Protein AF-A0A7J5ZEY8-F1 (afdb_monomer)

Mean predicted aligned error: 13.69 Å

Structure (mmCIF, N/CA/C/O backbone):
data_AF-A0A7J5ZEY8-F1
#
_entry.id   AF-A0A7J5ZEY8-F1
#
loop_
_atom_site.group_PDB
_atom_site.id
_atom_site.type_symbol
_atom_site.label_atom_id
_atom_site.label_alt_id
_atom_site.label_comp_id
_atom_site.label_asym_id
_atom_site.label_entity_id
_atom_site.label_seq_id
_atom_site.pdbx_PDB_ins_code
_atom_site.Cartn_x
_atom_site.Cartn_y
_atom_site.Cartn_z
_atom_site.occupancy
_atom_site.B_iso_or_equiv
_atom_site.auth_seq_id
_atom_site.auth_comp_id
_atom_site.auth_asym_id
_atom_site.auth_atom_id
_atom_site.pdbx_PDB_model_num
ATOM 1 N N . MET A 1 1 ? -65.348 30.122 -0.760 1.00 36.62 1 MET A N 1
ATOM 2 C CA . MET A 1 1 ? -65.906 28.769 -0.558 1.00 36.62 1 MET A CA 1
ATOM 3 C C . MET A 1 1 ? -66.013 28.119 -1.928 1.00 36.62 1 MET A C 1
ATOM 5 O O . MET A 1 1 ? -66.646 28.748 -2.759 1.00 36.62 1 MET A O 1
ATOM 9 N N . THR A 1 2 ? -65.363 26.953 -2.125 1.00 33.84 2 THR A N 1
ATOM 10 C CA . THR A 1 2 ? -65.542 25.946 -3.216 1.00 33.84 2 THR A CA 1
ATOM 11 C C . THR A 1 2 ? -65.379 26.447 -4.672 1.00 33.84 2 THR A C 1
ATOM 13 O O . THR A 1 2 ? -65.974 27.442 -5.037 1.00 33.84 2 THR A O 1
ATOM 16 N N . SER A 1 3 ? -64.619 25.855 -5.601 1.00 32.09 3 SER A N 1
ATOM 17 C CA . SER A 1 3 ? -64.182 24.464 -5.803 1.00 32.09 3 SER A CA 1
ATOM 18 C C . SER A 1 3 ? -63.204 24.366 -7.000 1.00 32.09 3 SER A C 1
ATOM 20 O O . SER A 1 3 ? -63.420 25.038 -8.002 1.00 32.09 3 SER A O 1
ATOM 22 N N . SER A 1 4 ? -62.231 23.450 -6.886 1.00 32.03 4 SER A N 1
ATOM 23 C CA . SER A 1 4 ? -61.570 22.629 -7.931 1.00 32.03 4 SER A CA 1
ATOM 24 C C . SER A 1 4 ? -60.666 23.259 -9.007 1.00 32.03 4 SER A C 1
ATOM 26 O O . SER A 1 4 ? -61.106 24.067 -9.817 1.00 32.03 4 SER A O 1
ATOM 28 N N . PRO A 1 5 ? -59.464 22.676 -9.171 1.00 33.69 5 PRO A N 1
ATOM 29 C CA . PRO A 1 5 ? -58.931 22.315 -10.477 1.00 33.69 5 PRO A CA 1
ATOM 30 C C . PRO A 1 5 ? -58.870 20.788 -10.653 1.00 33.69 5 PRO A C 1
ATOM 32 O O . PRO A 1 5 ? -58.503 20.040 -9.747 1.00 33.69 5 PRO A O 1
ATOM 35 N N . THR A 1 6 ? -59.240 20.348 -11.852 1.00 31.47 6 THR A N 1
ATOM 36 C CA . THR A 1 6 ? -59.150 18.977 -12.371 1.00 31.47 6 THR A CA 1
ATOM 37 C C . THR A 1 6 ? -57.924 18.835 -13.287 1.00 31.47 6 THR A C 1
ATOM 39 O O . THR A 1 6 ? -57.491 19.814 -13.891 1.00 31.47 6 THR A O 1
ATOM 42 N N . SER A 1 7 ? -57.474 17.586 -13.470 1.00 29.20 7 SER A N 1
ATOM 43 C CA . SER A 1 7 ? -56.396 17.085 -14.358 1.00 29.20 7 SER A CA 1
ATOM 44 C C . SER A 1 7 ? -54.974 17.193 -13.772 1.00 29.20 7 SER A C 1
ATOM 46 O O . SER A 1 7 ? -54.611 18.208 -13.199 1.00 29.20 7 SER A O 1
ATOM 48 N N . GLU A 1 8 ? -54.101 16.186 -13.814 1.00 28.34 8 GLU A N 1
ATOM 49 C CA . GLU A 1 8 ? -54.120 14.878 -14.474 1.00 28.34 8 GLU A CA 1
ATOM 50 C C . GLU A 1 8 ? -53.095 13.976 -13.756 1.00 28.34 8 GLU A C 1
ATOM 52 O O . GLU A 1 8 ? -51.942 14.358 -13.552 1.00 28.34 8 GLU A O 1
ATOM 57 N N . ALA A 1 9 ? -53.511 12.781 -13.335 1.00 28.20 9 ALA A N 1
ATOM 58 C CA . ALA A 1 9 ? -52.642 11.808 -12.682 1.00 28.20 9 ALA A CA 1
ATOM 59 C C . ALA A 1 9 ? -51.900 10.969 -13.737 1.00 28.20 9 ALA A C 1
ATOM 61 O O . ALA A 1 9 ? -52.447 10.009 -14.278 1.00 28.20 9 ALA A O 1
ATOM 62 N N . SER A 1 10 ? -50.636 11.300 -14.010 1.00 28.48 10 SER A N 1
ATOM 63 C CA . SER A 1 10 ? -49.735 10.406 -14.748 1.00 28.48 10 SER A CA 1
ATOM 64 C C . SER A 1 10 ? -49.278 9.273 -13.831 1.00 28.48 10 SER A C 1
ATOM 66 O O . SER A 1 10 ? -48.416 9.443 -12.972 1.00 28.48 10 SER A O 1
ATOM 68 N N . THR A 1 11 ? -49.888 8.105 -14.010 1.00 29.25 11 THR A N 1
ATOM 69 C CA . THR A 1 11 ? -49.524 6.872 -13.308 1.00 29.25 11 THR A CA 1
ATOM 70 C C . THR A 1 11 ? -48.313 6.256 -14.010 1.00 29.25 11 THR A C 1
ATOM 72 O O . THR A 1 11 ? 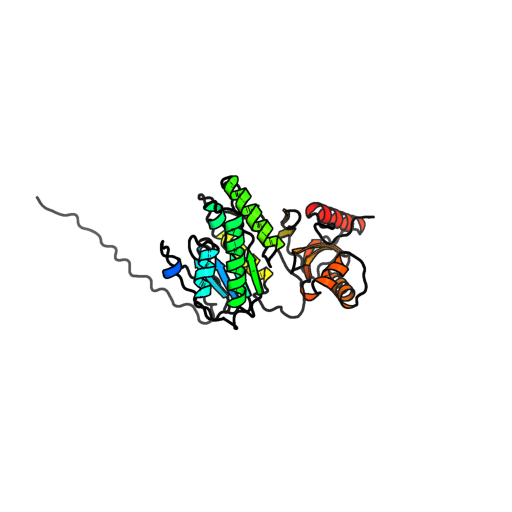-48.455 5.634 -15.061 1.00 29.25 11 THR A O 1
ATOM 75 N N . SER A 1 12 ? -47.110 6.429 -13.460 1.00 32.94 12 SER A N 1
ATOM 76 C CA . SER A 1 12 ? -45.924 5.698 -13.911 1.00 32.94 12 SER A CA 1
ATOM 77 C C . SER A 1 12 ? -45.922 4.295 -13.296 1.00 32.94 12 SER A C 1
ATOM 79 O O . SER A 1 12 ? -45.799 4.111 -12.086 1.00 32.94 12 SER A O 1
ATOM 81 N N . GLN A 1 13 ? -46.098 3.280 -14.143 1.00 33.69 13 GLN A N 1
ATOM 82 C CA . GLN A 1 13 ? -45.915 1.881 -13.757 1.00 33.69 13 GLN A CA 1
ATOM 83 C C . GLN A 1 13 ? -44.451 1.621 -13.348 1.00 33.69 13 GLN A C 1
ATOM 85 O O . GLN A 1 13 ? -43.543 2.204 -13.946 1.00 33.69 13 GLN A O 1
ATOM 90 N N . PRO A 1 14 ? -44.181 0.720 -12.383 1.00 30.47 14 PRO A N 1
ATOM 91 C CA . PRO A 1 14 ? -42.818 0.364 -12.024 1.00 30.47 14 PRO A CA 1
ATOM 92 C C . PRO A 1 14 ? -42.189 -0.465 -13.147 1.00 30.47 14 PRO A C 1
ATOM 94 O O . PRO A 1 14 ? -42.661 -1.555 -13.479 1.00 30.47 14 PRO A O 1
ATOM 97 N N . THR A 1 15 ? -41.098 0.040 -13.716 1.00 30.81 15 THR A N 1
ATOM 98 C CA . THR A 1 15 ? -40.277 -0.667 -14.698 1.00 30.81 15 THR A CA 1
ATOM 99 C C . THR A 1 15 ? -39.763 -1.967 -14.082 1.00 30.81 15 THR A C 1
ATOM 101 O O . THR A 1 15 ? -38.963 -1.966 -13.146 1.00 30.81 15 THR A O 1
ATOM 104 N N . ARG A 1 16 ? -40.248 -3.099 -14.598 1.00 32.91 16 ARG A N 1
ATOM 105 C CA . ARG A 1 16 ? -39.810 -4.445 -14.222 1.00 32.91 16 ARG A CA 1
ATOM 106 C C . ARG A 1 16 ? -38.324 -4.584 -14.557 1.00 32.91 16 ARG A C 1
ATOM 108 O O . ARG A 1 16 ? -37.966 -4.711 -15.724 1.00 32.91 16 ARG A O 1
ATOM 115 N N . VAL A 1 17 ? -37.463 -4.543 -13.540 1.00 39.59 17 VAL A N 1
ATOM 116 C CA . VAL A 1 17 ? -36.027 -4.804 -13.697 1.00 39.59 17 VAL A CA 1
ATOM 117 C C . VAL A 1 17 ? -35.869 -6.257 -14.146 1.00 39.59 17 VAL A C 1
ATOM 119 O O . VAL A 1 17 ? -36.165 -7.193 -13.404 1.00 39.59 17 VAL A O 1
ATOM 122 N N . SER A 1 18 ? -35.465 -6.438 -15.398 1.00 42.09 18 SER A N 1
ATOM 123 C CA . SER A 1 18 ? -35.137 -7.730 -15.994 1.00 42.09 18 SER A CA 1
ATOM 124 C C . SER A 1 18 ? -33.999 -8.400 -15.221 1.00 42.09 18 SER A C 1
ATOM 126 O O . SER A 1 18 ? -32.967 -7.779 -14.966 1.00 42.09 18 SER A O 1
ATOM 128 N N . ALA A 1 19 ? -34.193 -9.668 -14.848 1.00 43.28 19 ALA A N 1
ATOM 129 C CA . ALA A 1 19 ? -33.181 -10.476 -14.177 1.00 43.28 19 ALA A CA 1
ATOM 130 C C . ALA A 1 19 ? -31.908 -10.599 -15.044 1.00 43.28 19 ALA A C 1
ATOM 132 O O . ALA A 1 19 ? -32.020 -10.717 -16.269 1.00 43.28 19 ALA A O 1
ATOM 133 N N . PRO A 1 20 ? -30.704 -10.570 -14.444 1.00 44.50 20 PRO A N 1
ATOM 134 C CA . PRO A 1 20 ? -29.455 -10.665 -15.190 1.00 44.50 20 PRO A CA 1
ATOM 135 C C . PRO A 1 20 ? -29.310 -12.035 -15.865 1.00 44.50 20 PRO A C 1
ATOM 137 O O . PRO A 1 20 ? -29.674 -13.067 -15.301 1.00 44.50 20 PRO A O 1
ATOM 140 N N . ALA A 1 21 ? -28.755 -12.032 -17.079 1.00 43.75 21 ALA A N 1
ATOM 141 C CA . ALA A 1 21 ? -28.520 -13.233 -17.871 1.00 43.75 21 ALA A CA 1
ATOM 142 C C . ALA A 1 21 ? -27.606 -14.237 -17.128 1.00 43.75 21 ALA A C 1
ATOM 144 O O . ALA A 1 21 ? -26.611 -13.817 -16.514 1.00 43.75 21 ALA A O 1
ATOM 145 N N . PRO A 1 22 ? -27.899 -15.552 -17.198 1.00 38.97 22 PRO A N 1
ATOM 146 C CA . PRO A 1 22 ? -27.090 -16.579 -16.552 1.00 38.97 22 PRO A CA 1
ATOM 147 C C . PRO A 1 22 ? -25.656 -16.555 -17.100 1.00 38.97 22 PRO A C 1
ATOM 149 O O . PRO A 1 22 ? -25.445 -16.669 -18.303 1.00 38.97 22 PRO A O 1
ATOM 152 N N . GLY A 1 23 ? -24.674 -16.382 -16.208 1.00 56.19 23 GLY A N 1
ATOM 153 C CA . GLY A 1 23 ? -23.241 -16.319 -16.541 1.00 56.19 23 GLY A CA 1
ATOM 154 C C . GLY A 1 23 ? -22.571 -14.958 -16.319 1.00 56.19 23 GLY A C 1
ATOM 155 O O . GLY A 1 23 ? -21.348 -14.863 -16.408 1.00 56.19 23 GLY A O 1
ATOM 156 N N . SER A 1 24 ? -23.329 -13.912 -15.979 1.00 56.75 24 SER A N 1
ATOM 157 C CA . SER A 1 24 ? -22.754 -12.611 -15.609 1.00 56.75 24 SER A CA 1
ATOM 158 C C . SER A 1 24 ? -22.066 -12.702 -14.236 1.00 56.75 24 SER A C 1
ATOM 160 O O . SER A 1 24 ? -22.680 -13.219 -13.299 1.00 56.75 24 SER A O 1
ATOM 162 N N . PRO A 1 25 ? -20.822 -12.212 -14.062 1.00 68.25 25 PRO A N 1
ATOM 163 C CA . PRO A 1 25 ? -20.170 -12.222 -12.757 1.00 68.25 25 PRO A CA 1
ATOM 164 C C . PRO A 1 25 ? -20.996 -11.423 -11.743 1.00 68.25 25 PRO A C 1
ATOM 166 O O . PRO A 1 25 ? -21.313 -10.261 -11.991 1.00 68.25 25 PRO A O 1
ATOM 169 N N . GLU A 1 26 ? -21.328 -12.027 -10.600 1.00 81.81 26 GLU A N 1
ATOM 170 C CA . GLU A 1 26 ? -22.076 -11.349 -9.538 1.00 81.81 26 GLU A CA 1
ATOM 171 C C . GLU A 1 26 ? -21.278 -10.140 -9.025 1.00 81.81 26 GLU A C 1
ATOM 173 O O . GLU A 1 26 ? -20.205 -10.278 -8.422 1.00 81.81 26 GLU A O 1
ATOM 178 N N . LEU A 1 27 ? -21.799 -8.944 -9.296 1.00 87.38 27 LEU A N 1
ATOM 179 C CA . LEU A 1 27 ? -21.230 -7.690 -8.827 1.00 87.38 27 LEU A CA 1
ATOM 180 C C . LEU A 1 27 ? -21.540 -7.511 -7.341 1.00 87.38 27 LEU A C 1
ATOM 182 O O . LEU A 1 27 ? -22.697 -7.513 -6.929 1.00 87.38 27 LEU A O 1
ATOM 186 N N . LYS A 1 28 ? -20.493 -7.322 -6.540 1.00 91.38 28 LYS A N 1
ATOM 187 C CA . LYS A 1 28 ? -20.579 -7.111 -5.092 1.00 91.38 28 LYS A CA 1
ATOM 188 C C . LYS A 1 28 ? -20.235 -5.674 -4.748 1.00 91.38 28 LYS A C 1
ATOM 190 O O . LYS A 1 28 ? -19.401 -5.054 -5.404 1.00 91.38 28 LYS A O 1
ATOM 195 N N . GLN A 1 29 ? -20.847 -5.180 -3.681 1.00 93.62 29 GLN A N 1
ATOM 196 C CA . GLN A 1 29 ? -20.499 -3.908 -3.057 1.00 93.62 29 GLN A CA 1
ATOM 197 C C . GLN A 1 29 ? -19.654 -4.146 -1.801 1.00 93.62 29 GLN A C 1
ATOM 199 O O . GLN A 1 29 ? -19.784 -5.203 -1.172 1.00 93.62 29 GLN A O 1
ATOM 204 N N . PRO A 1 30 ? -18.816 -3.177 -1.390 1.00 96.69 30 PRO A N 1
ATOM 205 C CA . PRO A 1 30 ? -18.229 -3.180 -0.057 1.00 96.69 30 PRO A CA 1
ATOM 206 C C . PRO A 1 30 ? -19.321 -3.259 1.017 1.00 96.69 30 PRO A C 1
ATOM 208 O O . PRO A 1 30 ? -20.309 -2.523 0.972 1.00 96.69 30 PRO A O 1
ATOM 211 N N . HIS A 1 31 ? -19.141 -4.124 2.012 1.00 97.00 31 HIS A N 1
ATOM 212 C CA . HIS A 1 31 ? -20.049 -4.192 3.146 1.00 97.00 31 HIS A CA 1
ATOM 213 C C . HIS A 1 31 ? -19.789 -3.004 4.077 1.00 97.00 31 HIS A C 1
ATOM 215 O O . HIS A 1 31 ? -18.762 -2.928 4.752 1.00 97.00 31 HIS A O 1
ATOM 221 N N . ARG A 1 32 ? -20.705 -2.035 4.082 1.00 97.25 32 ARG A N 1
ATOM 222 C CA . ARG A 1 32 ? -20.602 -0.838 4.919 1.00 97.25 32 ARG A CA 1
ATOM 223 C C . ARG A 1 32 ? -21.330 -1.050 6.242 1.00 97.25 32 ARG A C 1
ATOM 225 O O . ARG A 1 32 ? -22.554 -1.138 6.274 1.00 97.25 32 ARG A O 1
ATOM 232 N N . HIS A 1 33 ? -20.577 -1.044 7.335 1.00 97.31 33 HIS A N 1
ATOM 233 C CA . HIS A 1 33 ? -21.121 -1.108 8.689 1.00 97.31 33 HIS A CA 1
ATOM 234 C C . HIS A 1 33 ? -21.854 0.182 9.074 1.00 97.31 33 HIS A C 1
ATOM 236 O O . HIS A 1 33 ? -21.613 1.262 8.519 1.00 97.31 33 HIS A O 1
ATOM 242 N N . SER A 1 34 ? -22.759 0.077 10.049 1.00 93.19 34 SER A N 1
ATOM 243 C CA . SER A 1 34 ? -23.575 1.203 10.509 1.00 93.19 34 SER A CA 1
ATOM 244 C C . SER A 1 34 ? -22.720 2.328 11.105 1.00 93.19 34 SER A C 1
ATOM 246 O O . SER A 1 34 ? -21.733 2.097 11.807 1.00 93.19 34 SER A O 1
ATOM 248 N N . THR A 1 35 ? -23.106 3.577 10.837 1.00 92.12 35 THR A N 1
ATOM 249 C CA . THR A 1 35 ? -22.503 4.738 11.500 1.00 92.12 35 THR A CA 1
ATOM 250 C C . THR A 1 35 ? -23.054 4.813 12.925 1.00 92.12 35 THR A C 1
ATOM 252 O O . THR A 1 35 ? -24.256 4.961 13.113 1.00 92.12 35 THR A O 1
ATOM 255 N N . THR A 1 36 ? -22.196 4.702 13.939 1.00 91.25 36 THR A N 1
ATOM 256 C CA . THR A 1 36 ? -22.616 4.736 15.348 1.00 91.25 36 THR A CA 1
ATOM 257 C C . THR A 1 36 ? -21.515 5.285 16.250 1.00 91.25 36 THR A C 1
ATOM 259 O O . THR A 1 36 ? -20.330 5.224 15.913 1.00 91.25 36 THR A O 1
ATOM 262 N N . THR A 1 37 ? -21.901 5.811 17.412 1.00 87.69 37 THR A N 1
ATOM 263 C CA . THR A 1 37 ? -20.981 6.197 18.492 1.00 87.69 37 THR A CA 1
ATOM 264 C C . THR A 1 37 ? -20.529 4.985 19.311 1.00 87.69 37 THR A C 1
ATOM 266 O O . THR A 1 37 ? -19.396 4.952 19.788 1.00 87.69 37 THR A O 1
ATOM 269 N N . ARG A 1 38 ? -21.357 3.933 19.402 1.00 92.00 38 ARG A N 1
ATOM 270 C CA . ARG A 1 38 ? -21.071 2.676 20.125 1.00 92.00 38 ARG A CA 1
ATOM 271 C C . ARG A 1 38 ? -20.390 1.643 19.224 1.00 92.00 38 ARG A C 1
ATOM 273 O O . ARG A 1 38 ? -20.850 0.512 19.068 1.00 92.00 38 ARG A O 1
ATOM 280 N N . LYS A 1 39 ? -19.294 2.067 18.592 1.00 93.69 39 LYS A N 1
ATOM 281 C CA . LYS A 1 39 ? -18.569 1.320 17.548 1.00 93.69 39 LYS A CA 1
ATOM 282 C C . LYS A 1 39 ? -18.139 -0.072 18.003 1.00 93.69 39 LYS A C 1
ATOM 284 O O . LYS A 1 39 ? -18.378 -1.051 17.307 1.00 93.69 39 LYS A O 1
ATOM 289 N N . ILE A 1 40 ? -17.541 -0.157 19.193 1.00 92.94 40 ILE A N 1
ATOM 290 C CA . ILE A 1 40 ? -17.020 -1.414 19.742 1.00 92.94 40 ILE A CA 1
ATOM 291 C C . ILE A 1 40 ? -18.142 -2.418 19.985 1.00 92.94 40 ILE A C 1
ATOM 293 O O . ILE A 1 40 ? -17.931 -3.600 19.763 1.00 92.94 40 ILE A O 1
ATOM 297 N N . GLN A 1 41 ? -19.329 -1.990 20.414 1.00 91.38 41 GLN A N 1
ATOM 298 C CA . GLN A 1 41 ? -20.445 -2.902 20.660 1.00 91.38 41 GLN A CA 1
ATOM 299 C C . GLN A 1 41 ? -21.111 -3.326 19.349 1.00 91.38 41 GLN A C 1
ATOM 301 O O . GLN A 1 41 ? -21.315 -4.516 19.129 1.00 91.38 41 GLN A O 1
ATOM 306 N N . ALA A 1 42 ? -21.395 -2.362 18.472 1.00 92.81 42 ALA A N 1
ATOM 307 C CA . ALA A 1 42 ? -22.222 -2.575 17.288 1.00 92.81 42 ALA A CA 1
ATOM 308 C C . ALA A 1 42 ? -21.508 -3.296 16.139 1.00 92.81 42 ALA A C 1
ATOM 310 O O . ALA A 1 42 ? -22.143 -4.046 15.403 1.00 92.81 42 ALA A O 1
ATOM 311 N N . TRP A 1 43 ? -20.209 -3.056 15.945 1.00 97.06 43 TRP A N 1
ATOM 312 C CA . TRP A 1 43 ? -19.493 -3.629 14.810 1.00 97.06 43 TRP A CA 1
ATOM 313 C C . TRP A 1 43 ? -19.044 -5.060 15.085 1.00 97.06 43 TRP A C 1
ATOM 315 O O . TRP A 1 43 ? -18.549 -5.393 16.168 1.00 97.06 43 TRP A O 1
ATOM 325 N N . SER A 1 44 ? -19.194 -5.904 14.074 1.00 94.56 44 SER A N 1
ATOM 326 C CA . SER A 1 44 ? -18.728 -7.287 14.059 1.00 94.56 44 SER A CA 1
ATOM 327 C C . SER A 1 44 ? -18.163 -7.603 12.680 1.00 94.56 44 SER A C 1
ATOM 329 O O . SER A 1 44 ? -18.438 -6.891 11.720 1.00 94.56 44 SER A O 1
ATOM 331 N N . LEU A 1 45 ? -17.342 -8.643 12.583 1.00 95.75 45 LEU A N 1
ATOM 332 C CA . LEU A 1 45 ? -16.823 -9.120 11.309 1.00 95.75 45 LEU A CA 1
ATOM 333 C C . LEU A 1 45 ? -17.127 -10.608 11.204 1.00 95.75 45 LEU A C 1
ATOM 335 O O . LEU A 1 45 ? -16.798 -11.381 12.102 1.00 95.75 45 LEU A O 1
ATOM 339 N N . VAL A 1 46 ? -17.728 -11.004 10.089 1.00 92.19 46 VAL A N 1
ATOM 340 C CA . VAL A 1 46 ? -17.901 -12.406 9.716 1.00 92.19 46 VAL A CA 1
ATOM 341 C C . VAL A 1 46 ? -17.199 -12.590 8.386 1.00 92.19 46 VAL A C 1
ATOM 343 O O . VAL A 1 46 ? -17.488 -11.879 7.427 1.00 92.19 46 VAL A O 1
ATOM 346 N N . THR A 1 47 ? -16.260 -13.529 8.317 1.00 88.94 47 THR A N 1
ATOM 347 C CA . THR A 1 47 ? -15.554 -13.821 7.070 1.00 88.94 47 THR A CA 1
ATOM 348 C C . THR A 1 47 ? -15.312 -15.310 6.899 1.00 88.94 47 THR A C 1
ATOM 350 O O . THR A 1 47 ? -15.035 -16.041 7.847 1.00 88.94 47 THR A O 1
ATOM 353 N N . ARG A 1 48 ? -15.428 -15.750 5.647 1.00 87.50 48 ARG A N 1
ATOM 354 C CA . ARG A 1 48 ? -14.980 -17.063 5.161 1.00 87.50 48 ARG A CA 1
ATOM 355 C C . ARG A 1 48 ? -14.186 -16.924 3.859 1.00 87.50 48 ARG A C 1
ATOM 357 O O . ARG A 1 48 ? -13.954 -17.915 3.170 1.00 87.50 48 ARG A O 1
ATOM 364 N N . LYS A 1 49 ? -13.830 -15.696 3.470 1.00 92.50 49 LYS A N 1
ATOM 365 C CA . LYS A 1 49 ? -13.195 -15.388 2.184 1.00 92.50 49 LYS A CA 1
ATOM 366 C C . LYS A 1 49 ? -11.675 -15.473 2.303 1.00 92.50 49 LYS A C 1
ATOM 368 O O . LYS A 1 49 ? -11.120 -15.152 3.346 1.00 92.50 49 LYS A O 1
ATOM 373 N N . LYS A 1 50 ? -11.004 -15.897 1.225 1.00 91.50 50 LYS A N 1
ATOM 374 C CA . LYS A 1 50 ? -9.536 -16.031 1.213 1.00 91.50 50 LYS A CA 1
ATOM 375 C C . LYS A 1 50 ? -8.831 -14.681 1.346 1.00 91.50 50 LYS A C 1
ATOM 377 O O . LYS A 1 50 ? -7.786 -14.612 1.988 1.00 91.50 50 LYS A O 1
ATOM 382 N N . THR A 1 51 ? -9.421 -13.630 0.777 1.00 92.56 51 THR A N 1
ATOM 383 C CA . THR A 1 51 ? -8.899 -12.265 0.844 1.00 92.56 51 THR A CA 1
ATOM 384 C C . THR A 1 51 ? -9.918 -11.343 1.488 1.00 92.56 51 THR A C 1
ATOM 386 O O . THR A 1 51 ? -11.069 -11.276 1.046 1.00 92.56 51 THR A O 1
ATOM 389 N N . ILE A 1 52 ? -9.478 -10.593 2.496 1.00 95.88 52 ILE A N 1
ATOM 390 C CA . ILE A 1 52 ? -10.287 -9.563 3.149 1.00 95.88 52 ILE A CA 1
ATOM 391 C C . ILE A 1 52 ? -9.596 -8.198 3.091 1.00 95.88 52 ILE A C 1
ATOM 393 O O . ILE A 1 52 ? -8.373 -8.105 3.220 1.00 95.88 52 ILE A O 1
ATOM 397 N N . ILE A 1 53 ? -10.387 -7.140 2.932 1.00 97.44 53 ILE A N 1
ATOM 398 C CA . ILE A 1 53 ? -9.949 -5.746 3.038 1.00 97.44 53 ILE A CA 1
ATOM 399 C C . ILE A 1 53 ? -10.774 -5.077 4.129 1.00 97.44 53 ILE A C 1
ATOM 401 O O . ILE A 1 53 ? -11.996 -5.002 4.022 1.00 97.44 53 ILE A O 1
ATOM 405 N N . LEU A 1 54 ? -10.107 -4.597 5.174 1.00 98.31 54 LEU A N 1
ATOM 406 C CA . LEU A 1 54 ? -10.722 -3.894 6.296 1.00 98.31 54 LEU A CA 1
ATOM 407 C C . LEU A 1 54 ? -10.281 -2.436 6.270 1.00 98.31 54 LEU A C 1
ATOM 409 O O . LEU A 1 54 ? -9.096 -2.147 6.098 1.00 98.31 54 LEU A O 1
ATOM 413 N N . GLY A 1 55 ? -11.199 -1.505 6.481 1.00 97.75 55 GLY A N 1
ATOM 414 C CA . GLY A 1 55 ? -10.842 -0.092 6.465 1.00 97.75 55 GLY A CA 1
ATOM 415 C C . GLY A 1 55 ? -11.951 0.817 6.943 1.00 97.75 55 GLY A C 1
ATOM 416 O O . GLY A 1 55 ? -12.976 0.361 7.445 1.00 97.75 55 GLY A O 1
ATOM 417 N N . ASP A 1 56 ? -11.717 2.119 6.835 1.00 97.25 56 ASP A N 1
ATOM 418 C CA . ASP A 1 56 ? -12.668 3.125 7.297 1.00 97.25 56 ASP A CA 1
ATOM 419 C C . ASP A 1 56 ? -13.769 3.435 6.260 1.00 97.25 56 ASP A C 1
ATOM 421 O O . ASP A 1 56 ? -14.102 2.606 5.405 1.00 97.25 56 ASP A O 1
ATOM 425 N N . SER A 1 57 ? -14.394 4.615 6.357 1.00 97.00 57 SER A N 1
ATOM 426 C CA . SER A 1 57 ? -15.466 5.046 5.453 1.00 97.00 57 SER A CA 1
ATOM 427 C C . SER A 1 57 ? -15.025 5.097 3.992 1.00 97.00 57 SER A C 1
ATOM 429 O O . SER A 1 57 ? -15.872 4.935 3.113 1.00 97.00 57 SER A O 1
ATOM 431 N N . ASN A 1 58 ? -13.733 5.263 3.712 1.00 98.06 58 ASN A N 1
ATOM 432 C CA . ASN A 1 58 ? -13.231 5.351 2.347 1.00 98.06 58 ASN A CA 1
ATOM 433 C C . ASN A 1 58 ? -13.443 4.070 1.534 1.00 98.06 58 ASN A C 1
ATOM 435 O O . ASN A 1 58 ? -13.731 4.145 0.341 1.00 98.06 58 ASN A O 1
ATOM 439 N N . LEU A 1 59 ? -13.427 2.894 2.172 1.00 97.56 59 LEU A N 1
ATOM 440 C CA . LEU A 1 59 ? -13.703 1.640 1.465 1.00 97.56 59 LEU A CA 1
ATOM 441 C C . LEU A 1 59 ? -15.130 1.561 0.913 1.00 97.56 59 LEU A C 1
ATOM 443 O O . LEU A 1 59 ? -15.348 0.867 -0.071 1.00 97.56 59 LEU A O 1
ATOM 447 N N . SER A 1 60 ? -16.091 2.291 1.490 1.00 96.94 60 SER A N 1
ATOM 448 C CA . SER A 1 60 ? -17.462 2.343 0.957 1.00 96.94 60 SER A CA 1
ATOM 449 C C . SER A 1 60 ? -17.590 3.127 -0.354 1.00 96.94 60 SER A C 1
ATOM 451 O O . SER A 1 60 ? -18.660 3.123 -0.952 1.00 96.94 60 SER A O 1
ATOM 453 N N . ARG A 1 61 ? -16.516 3.794 -0.803 1.00 96.81 61 ARG A N 1
ATOM 454 C CA . ARG A 1 61 ? -16.450 4.506 -2.091 1.00 96.81 61 ARG A CA 1
ATOM 455 C C . ARG A 1 61 ? -15.954 3.632 -3.239 1.00 96.81 61 ARG A C 1
ATOM 457 O O . ARG A 1 61 ? -16.002 4.059 -4.386 1.00 96.81 61 ARG A O 1
ATOM 464 N N . ILE A 1 62 ? -15.467 2.430 -2.939 1.00 96.69 62 ILE A N 1
ATOM 465 C CA . ILE A 1 62 ? -15.075 1.462 -3.960 1.00 96.69 62 ILE A CA 1
ATOM 466 C C . ILE A 1 62 ? -16.336 1.063 -4.745 1.00 96.69 62 ILE A C 1
ATOM 468 O O . ILE A 1 62 ? -17.315 0.656 -4.115 1.00 96.69 62 ILE A O 1
ATOM 472 N N . PRO A 1 63 ? -16.334 1.166 -6.089 1.00 94.94 63 PRO A N 1
ATOM 473 C CA . PRO A 1 63 ? -17.486 0.785 -6.898 1.00 94.94 63 PRO A CA 1
ATOM 474 C C . PRO A 1 63 ? -17.730 -0.729 -6.864 1.00 94.94 63 PRO A C 1
ATOM 476 O O . PRO A 1 63 ? -16.919 -1.505 -6.350 1.00 94.94 63 PRO A O 1
ATOM 479 N N . SER A 1 64 ? -18.839 -1.160 -7.472 1.00 93.31 64 SER A N 1
ATOM 480 C CA . SER A 1 64 ? -19.152 -2.576 -7.666 1.00 93.31 64 SER A CA 1
ATOM 481 C C . SER A 1 64 ? -17.949 -3.343 -8.214 1.00 93.31 64 SER A C 1
ATOM 483 O O . SER A 1 64 ? -17.354 -2.949 -9.218 1.00 93.31 64 SER A O 1
ATOM 485 N N . PHE A 1 65 ? -17.620 -4.478 -7.607 1.00 90.25 65 PHE A N 1
ATOM 486 C CA . PHE A 1 65 ? -16.510 -5.317 -8.043 1.00 90.25 65 PHE A CA 1
ATOM 487 C C . PHE A 1 65 ? -16.939 -6.775 -8.182 1.00 90.25 65 PHE A C 1
ATOM 489 O O . PHE A 1 65 ? -17.783 -7.271 -7.442 1.00 90.25 65 PHE A O 1
ATOM 496 N N . SER A 1 66 ? -16.294 -7.492 -9.101 1.00 87.50 66 SER A N 1
ATOM 497 C CA . SER A 1 66 ? -16.390 -8.948 -9.183 1.00 87.50 66 SER A CA 1
ATOM 498 C C . SER A 1 66 ? -15.080 -9.575 -8.722 1.00 87.50 66 SER A C 1
ATOM 500 O O . SER A 1 66 ? -14.008 -9.251 -9.238 1.00 87.50 66 SER A O 1
ATOM 502 N N . HIS A 1 67 ? -15.170 -10.421 -7.695 1.00 85.69 67 HIS A N 1
ATOM 503 C CA . HIS A 1 67 ? -14.129 -11.368 -7.305 1.00 85.69 67 HIS A CA 1
ATOM 504 C C . HIS A 1 67 ? -14.722 -12.400 -6.316 1.00 85.69 67 HIS A C 1
ATOM 506 O O . HIS A 1 67 ? -15.290 -12.020 -5.282 1.00 85.69 67 HIS A O 1
ATOM 512 N N . PRO A 1 68 ? -14.622 -13.717 -6.576 1.00 85.06 68 PRO A N 1
ATOM 513 C CA . PRO A 1 68 ? -15.337 -14.734 -5.792 1.00 85.06 68 PRO A CA 1
ATOM 514 C C . PRO A 1 68 ? -14.852 -14.832 -4.334 1.00 85.06 68 PRO A C 1
ATOM 516 O O . PRO A 1 68 ? -15.653 -15.052 -3.414 1.00 85.06 68 PRO A O 1
ATOM 519 N N . ASN A 1 69 ? -13.553 -14.594 -4.125 1.00 90.06 69 ASN A N 1
ATOM 520 C CA . ASN A 1 69 ? -12.850 -14.782 -2.855 1.00 90.06 69 ASN A CA 1
ATOM 521 C C . ASN A 1 69 ? -12.475 -13.478 -2.135 1.00 90.06 69 ASN A C 1
ATOM 523 O O . ASN A 1 69 ? -11.695 -13.531 -1.189 1.00 90.06 69 ASN A O 1
ATOM 527 N N . LEU A 1 70 ? -12.993 -12.330 -2.585 1.00 92.94 70 LEU A N 1
ATOM 528 C CA . LEU A 1 70 ? -12.710 -11.028 -1.978 1.00 92.94 70 LEU A CA 1
ATOM 529 C C . LEU A 1 70 ? -13.893 -10.580 -1.125 1.00 92.94 70 LEU A C 1
ATOM 531 O O . LEU A 1 70 ? -15.039 -10.630 -1.577 1.00 92.94 70 LEU A O 1
ATOM 535 N N . GLN A 1 71 ? -13.588 -10.117 0.079 1.00 95.44 71 GLN A N 1
ATOM 536 C CA . GLN A 1 71 ? -14.498 -9.398 0.960 1.00 95.44 71 GLN A CA 1
ATOM 537 C C . GLN A 1 71 ? -13.907 -8.024 1.270 1.00 95.44 71 GLN A C 1
ATOM 539 O O . GLN A 1 71 ? -12.703 -7.910 1.495 1.00 95.44 71 GLN A O 1
ATOM 544 N N . ILE A 1 72 ? -14.744 -6.990 1.275 1.00 97.50 72 ILE A N 1
ATOM 545 C CA . ILE A 1 72 ? -14.352 -5.624 1.628 1.00 97.50 72 ILE A CA 1
ATOM 546 C C . ILE A 1 72 ? -15.340 -5.128 2.680 1.00 97.50 72 ILE A C 1
ATOM 548 O O . ILE A 1 72 ? -16.535 -5.074 2.396 1.00 97.50 72 ILE A O 1
ATOM 552 N N . ASP A 1 73 ? -14.843 -4.747 3.853 1.00 98.19 73 ASP A N 1
ATOM 553 C CA . ASP A 1 73 ? -15.643 -4.230 4.964 1.00 98.19 73 ASP A CA 1
ATOM 554 C C . ASP A 1 73 ? -15.220 -2.799 5.310 1.00 98.19 73 ASP A C 1
ATOM 556 O O . ASP A 1 73 ? -14.074 -2.531 5.685 1.00 98.19 73 ASP A O 1
ATOM 560 N N . SER A 1 74 ? -16.175 -1.875 5.207 1.00 98.19 74 SER A N 1
ATOM 561 C CA . SER A 1 74 ? -16.016 -0.466 5.562 1.00 98.19 74 SER A CA 1
ATOM 562 C C . SER A 1 74 ? -16.594 -0.200 6.950 1.00 98.19 74 SER A C 1
ATOM 564 O O . SER A 1 74 ? -17.784 -0.412 7.183 1.00 98.19 74 SER A O 1
ATOM 566 N N . PHE A 1 75 ? -15.762 0.323 7.851 1.00 98.19 75 PHE A N 1
ATOM 567 C CA . PHE A 1 75 ? -16.111 0.712 9.218 1.00 98.19 75 PHE A CA 1
ATOM 568 C C . PHE A 1 75 ? -16.001 2.242 9.378 1.00 98.19 75 PHE A C 1
ATOM 570 O O . PHE A 1 75 ? -14.922 2.768 9.667 1.00 98.19 75 PHE A O 1
ATOM 577 N N . PRO A 1 76 ? -17.088 3.011 9.180 1.00 97.69 76 PRO A N 1
ATOM 578 C CA . PRO A 1 76 ? -17.022 4.470 9.096 1.00 97.69 76 PRO A CA 1
ATOM 579 C C . PRO A 1 76 ? -16.379 5.161 10.310 1.00 97.69 76 PRO A C 1
ATOM 581 O O . PRO A 1 76 ? -16.821 5.028 11.454 1.00 97.69 76 PRO A O 1
ATOM 584 N N . GLY A 1 77 ? -15.330 5.951 10.063 1.00 96.44 77 GLY A N 1
ATOM 585 C CA . GLY A 1 77 ? -14.594 6.662 11.114 1.00 96.44 77 GLY A CA 1
ATOM 586 C C . GLY A 1 77 ? -13.791 5.744 12.044 1.00 96.44 77 GLY A C 1
ATOM 587 O O . GLY A 1 77 ? -13.544 6.103 13.202 1.00 96.44 77 GLY A O 1
ATOM 588 N N . ALA A 1 78 ? -13.473 4.523 11.616 1.00 97.69 78 ALA A N 1
ATOM 589 C CA . ALA A 1 78 ? -12.689 3.600 12.417 1.00 97.69 78 ALA A CA 1
ATOM 590 C C . ALA A 1 78 ? -11.228 4.072 12.564 1.00 97.69 78 ALA A C 1
ATOM 592 O O . ALA A 1 78 ? -10.656 4.762 11.720 1.00 97.69 78 ALA A O 1
ATOM 593 N N . LYS A 1 79 ? -10.645 3.678 13.695 1.00 98.06 79 LYS A N 1
ATOM 594 C CA . LYS A 1 79 ? -9.256 3.912 14.122 1.00 98.06 79 LYS A CA 1
ATOM 595 C C . LYS A 1 79 ? -8.640 2.550 14.436 1.00 98.06 79 LYS A C 1
ATOM 597 O O . LYS A 1 79 ? -9.394 1.593 14.614 1.00 98.06 79 LYS A O 1
ATOM 602 N N . PHE A 1 80 ? -7.322 2.467 14.600 1.00 98.50 80 PHE A N 1
ATOM 603 C CA . PHE A 1 80 ? -6.633 1.197 14.889 1.00 98.50 80 PHE A CA 1
ATOM 604 C C . PHE A 1 80 ? -7.286 0.374 16.018 1.00 98.50 80 PHE A C 1
ATOM 606 O O . PHE A 1 80 ? -7.615 -0.790 15.813 1.00 98.50 80 PHE A O 1
ATOM 613 N N . HIS A 1 81 ? -7.578 0.990 17.172 1.00 98.00 81 HIS A N 1
ATOM 614 C CA . HIS A 1 81 ? -8.177 0.276 18.310 1.00 98.00 81 HIS A CA 1
ATOM 615 C C . HIS A 1 81 ? -9.590 -0.268 18.044 1.00 98.00 81 HIS A C 1
ATOM 617 O O . HIS A 1 81 ? -9.985 -1.254 18.659 1.00 98.00 81 HIS A O 1
ATOM 623 N N . HIS A 1 82 ? -10.356 0.345 17.133 1.00 98.31 82 HIS A N 1
ATOM 624 C CA . HIS A 1 82 ? -11.673 -0.173 16.759 1.00 98.31 82 HIS A CA 1
ATOM 625 C C . HIS A 1 82 ? -11.535 -1.502 16.014 1.00 98.31 82 HIS A C 1
ATOM 627 O O . HIS A 1 82 ? -12.265 -2.442 16.314 1.00 98.31 82 HIS A O 1
ATOM 633 N N . ILE A 1 83 ? -10.569 -1.601 15.093 1.00 98.25 83 ILE A N 1
ATOM 634 C CA . ILE A 1 83 ? -10.283 -2.852 14.384 1.00 98.25 83 ILE A CA 1
ATOM 635 C C . ILE A 1 83 ? -9.775 -3.909 15.360 1.00 98.25 83 ILE A C 1
ATOM 637 O O . ILE A 1 83 ? -10.268 -5.031 15.327 1.00 98.25 83 ILE A O 1
ATOM 641 N N . THR A 1 84 ? -8.879 -3.556 16.291 1.00 98.56 84 THR A N 1
ATOM 642 C CA . THR A 1 84 ? -8.464 -4.475 17.365 1.00 98.56 84 THR A CA 1
ATOM 643 C C . THR A 1 84 ? -9.671 -5.034 18.123 1.00 98.56 84 THR A C 1
ATOM 645 O O . THR A 1 84 ? -9.771 -6.243 18.306 1.00 98.56 84 THR A O 1
ATOM 648 N N . ALA A 1 85 ? -10.609 -4.171 18.525 1.00 98.12 85 ALA A N 1
ATOM 649 C CA . ALA A 1 85 ? -11.795 -4.573 19.275 1.00 98.12 85 ALA A CA 1
ATOM 650 C C . ALA A 1 85 ? -12.756 -5.455 18.462 1.00 98.12 85 ALA A C 1
ATOM 652 O O . ALA A 1 85 ? -13.356 -6.366 19.021 1.00 98.12 85 ALA A O 1
ATOM 653 N N . ILE A 1 86 ? -12.890 -5.211 17.154 1.00 97.69 86 ILE A N 1
ATOM 654 C CA . ILE A 1 86 ? -13.663 -6.083 16.258 1.00 97.69 86 ILE A CA 1
ATOM 655 C C . ILE A 1 86 ? -13.002 -7.460 16.181 1.00 97.69 86 ILE A C 1
ATOM 657 O O . ILE A 1 86 ? -13.670 -8.463 16.406 1.00 97.69 86 ILE A O 1
ATOM 661 N N . LEU A 1 87 ? -11.695 -7.510 15.917 1.00 97.81 87 LEU A N 1
ATOM 662 C CA . LEU A 1 87 ? -10.946 -8.756 15.743 1.00 97.81 87 LEU A CA 1
ATOM 663 C C . LEU A 1 87 ? -10.886 -9.610 17.016 1.00 97.81 87 LEU A C 1
ATOM 665 O O . LEU A 1 87 ? -10.877 -10.831 16.924 1.00 97.81 87 LEU A O 1
ATOM 669 N N . LEU A 1 88 ? -10.900 -8.995 18.202 1.00 97.38 88 LEU A N 1
ATOM 670 C CA . LEU A 1 88 ? -10.967 -9.712 19.484 1.00 97.38 88 LEU A CA 1
ATOM 671 C C . LEU A 1 88 ? -12.244 -10.547 19.656 1.00 97.38 88 LEU A C 1
ATOM 673 O O . LEU A 1 88 ? -12.256 -11.475 20.457 1.00 97.38 88 LEU A O 1
ATOM 677 N N . LYS A 1 89 ? -13.315 -10.230 18.922 1.00 96.19 89 LYS A N 1
ATOM 678 C CA . LYS A 1 89 ? -14.571 -10.991 18.966 1.00 96.19 89 LYS A CA 1
ATOM 679 C C . LYS A 1 89 ? -14.542 -12.242 18.088 1.00 96.19 89 LYS A C 1
ATOM 681 O O . LYS A 1 89 ? -15.489 -13.023 18.129 1.00 96.19 89 LYS A O 1
ATOM 686 N N . LEU A 1 90 ? -13.525 -12.393 17.241 1.00 95.88 90 LEU A N 1
ATOM 687 C CA . LEU A 1 90 ? -13.457 -13.464 16.258 1.00 95.88 90 LEU A CA 1
ATOM 688 C C . LEU A 1 90 ? -12.632 -14.631 16.798 1.00 95.88 90 LEU A C 1
ATOM 690 O O . LEU A 1 90 ? -11.587 -14.447 17.420 1.00 95.88 90 LEU A O 1
ATOM 694 N N . ALA A 1 91 ? -13.073 -15.845 16.475 1.00 95.00 91 ALA A N 1
ATOM 695 C CA . ALA A 1 91 ? -12.212 -17.016 16.541 1.00 95.00 91 ALA A CA 1
ATOM 696 C C . ALA A 1 91 ? -11.148 -16.959 15.421 1.00 95.00 91 ALA A C 1
ATOM 698 O O . ALA A 1 91 ? -11.394 -16.340 14.375 1.00 95.00 91 ALA A O 1
ATOM 699 N N . PRO A 1 92 ? -9.988 -17.621 15.591 1.00 95.88 92 PRO A N 1
ATOM 700 C CA . PRO A 1 92 ? -8.986 -17.731 14.536 1.00 95.88 92 PRO A CA 1
ATOM 701 C C . PRO A 1 92 ? -9.570 -18.254 13.212 1.00 95.88 92 PRO A C 1
ATOM 703 O O . PRO A 1 92 ? -10.213 -19.300 13.140 1.00 95.88 92 PRO A O 1
ATOM 706 N N . CYS A 1 93 ? -9.334 -17.507 12.140 1.00 93.81 93 CYS A N 1
ATOM 707 C CA . CYS A 1 93 ? -9.856 -17.725 10.799 1.00 93.81 93 CYS A CA 1
ATOM 708 C C . CYS A 1 93 ? -8.755 -18.292 9.888 1.00 93.81 93 CYS A C 1
ATOM 710 O O . CYS A 1 93 ? -8.071 -17.558 9.175 1.00 93.81 93 CYS A O 1
ATOM 712 N N . HIS A 1 94 ? -8.598 -19.617 9.884 1.00 90.44 94 HIS A N 1
ATOM 713 C CA . HIS A 1 94 ? -7.518 -20.309 9.162 1.00 90.44 94 HIS A CA 1
ATOM 714 C C . HIS A 1 94 ? -7.641 -20.303 7.627 1.00 90.44 94 HIS A C 1
ATOM 716 O O . HIS A 1 94 ? -6.648 -20.531 6.940 1.00 90.44 94 HIS A O 1
ATOM 722 N N . ASN A 1 95 ? -8.841 -20.062 7.083 1.00 91.94 95 ASN A N 1
ATOM 723 C CA . ASN A 1 95 ? -9.086 -20.061 5.633 1.00 91.94 95 ASN A CA 1
ATOM 724 C C . ASN A 1 95 ? -8.657 -18.753 4.942 1.00 91.94 95 ASN A C 1
ATOM 726 O O . ASN A 1 95 ? -8.506 -18.709 3.720 1.00 91.94 95 ASN A O 1
ATOM 730 N N . THR A 1 96 ? -8.494 -17.673 5.705 1.00 93.56 96 THR A N 1
ATOM 731 C CA . THR A 1 96 ? -8.046 -16.391 5.164 1.00 93.56 96 THR A CA 1
ATOM 732 C C . THR A 1 96 ? -6.545 -16.465 4.912 1.00 93.56 96 THR A C 1
ATOM 734 O O . THR A 1 96 ? -5.770 -16.694 5.836 1.00 93.56 96 THR A O 1
ATOM 737 N N . THR A 1 97 ? -6.131 -16.252 3.666 1.00 86.81 97 THR A N 1
ATOM 738 C CA . THR A 1 97 ? -4.720 -16.281 3.251 1.00 86.81 97 THR A CA 1
ATOM 739 C C . THR A 1 97 ? -4.151 -14.881 3.044 1.00 86.81 97 THR A C 1
ATOM 741 O O . THR A 1 97 ? -2.935 -14.714 2.952 1.00 86.81 97 THR A O 1
ATOM 744 N N . GLN A 1 98 ? -5.006 -13.857 2.974 1.00 88.69 98 GLN A N 1
ATOM 745 C CA . GLN A 1 98 ? -4.569 -12.480 2.785 1.00 88.69 98 GLN A CA 1
ATOM 746 C C . GLN A 1 98 ? -5.490 -11.467 3.463 1.00 88.69 98 GLN A C 1
ATOM 748 O O . GLN A 1 98 ? -6.717 -11.547 3.362 1.00 88.69 98 GLN A O 1
ATOM 753 N N . VAL A 1 99 ? -4.876 -10.481 4.115 1.00 94.81 99 VAL A N 1
ATOM 754 C CA . VAL A 1 99 ? -5.570 -9.392 4.810 1.00 94.81 99 VAL A CA 1
ATOM 755 C C . VAL A 1 99 ? -4.943 -8.067 4.404 1.00 94.81 99 VAL A C 1
ATOM 757 O O . VAL A 1 99 ? -3.732 -7.893 4.524 1.00 94.81 99 VAL A O 1
ATOM 760 N N . ILE A 1 100 ? -5.767 -7.116 3.974 1.00 95.75 100 ILE A N 1
ATOM 761 C CA . ILE A 1 100 ? -5.355 -5.731 3.737 1.00 95.75 100 ILE A CA 1
ATOM 762 C C . ILE A 1 100 ? -6.055 -4.845 4.759 1.00 95.75 100 ILE A C 1
ATOM 764 O O . ILE A 1 100 ? -7.279 -4.872 4.876 1.00 95.75 100 ILE A O 1
ATOM 768 N N . ILE A 1 101 ? -5.283 -4.041 5.483 1.00 97.88 101 ILE A N 1
ATOM 769 C CA . ILE A 1 101 ? -5.804 -3.065 6.435 1.00 97.88 101 ILE A CA 1
ATOM 770 C C . ILE A 1 101 ? -5.552 -1.659 5.887 1.00 97.88 101 ILE A C 1
ATOM 772 O O . ILE A 1 101 ? -4.411 -1.205 5.826 1.00 97.88 101 ILE A O 1
ATOM 776 N N . SER A 1 102 ? -6.624 -0.959 5.520 1.00 97.38 102 SER A N 1
ATOM 777 C CA . SER A 1 102 ? -6.611 0.436 5.070 1.00 97.38 102 SER A CA 1
ATOM 778 C C . SER A 1 102 ? -7.277 1.331 6.113 1.00 97.38 102 SER A C 1
ATOM 780 O O . SER A 1 102 ? -8.437 1.726 5.975 1.00 97.38 102 SER A O 1
ATOM 782 N N . ILE A 1 103 ? -6.542 1.629 7.185 1.00 97.38 103 ILE A N 1
ATOM 783 C CA . ILE A 1 103 ? -7.021 2.460 8.292 1.00 97.38 103 ILE A CA 1
ATOM 784 C C . ILE A 1 103 ? -5.897 3.307 8.887 1.00 97.38 103 ILE A C 1
ATOM 786 O O . ILE A 1 103 ? -4.721 3.044 8.662 1.00 97.38 103 ILE A O 1
ATOM 790 N N . GLY A 1 104 ? -6.268 4.308 9.683 1.00 97.00 104 GLY A N 1
ATOM 791 C CA . GLY A 1 104 ? -5.332 5.185 10.390 1.00 97.00 104 GLY A CA 1
ATOM 792 C C . GLY A 1 104 ? -5.509 6.660 10.047 1.00 97.00 104 GLY A C 1
ATOM 793 O O . GLY A 1 104 ? -5.095 7.510 10.834 1.00 97.00 104 GLY A O 1
ATOM 794 N N . LEU A 1 105 ? -6.218 6.985 8.959 1.00 97.56 105 LEU A N 1
ATOM 795 C CA . LEU A 1 105 ? -6.549 8.368 8.605 1.00 97.56 105 LEU A CA 1
ATOM 796 C C . LEU A 1 105 ? -7.244 9.081 9.775 1.00 97.56 105 LEU A C 1
ATOM 798 O O . LEU A 1 105 ? -6.789 10.125 10.232 1.00 97.56 105 LEU A O 1
ATOM 802 N N . ASN A 1 106 ? -8.263 8.451 10.368 1.00 97.81 106 ASN A N 1
ATOM 803 C CA . ASN A 1 106 ? -8.980 9.004 11.523 1.00 97.81 106 ASN A CA 1
ATOM 804 C C . ASN A 1 106 ? -8.112 9.155 12.788 1.00 97.81 106 ASN A C 1
ATOM 806 O O . ASN A 1 106 ? -8.419 9.995 13.638 1.00 97.81 106 ASN A O 1
ATOM 810 N N . ASN A 1 107 ? -7.036 8.371 12.952 1.00 97.62 107 ASN A N 1
ATOM 811 C CA . ASN A 1 107 ? -6.069 8.589 14.035 1.00 97.62 107 ASN A CA 1
ATOM 812 C C . ASN A 1 107 ? -5.352 9.929 13.834 1.00 97.62 107 ASN A C 1
ATOM 814 O O . ASN A 1 107 ? -5.291 10.722 14.774 1.00 97.62 107 ASN A O 1
ATOM 818 N N . GLY A 1 108 ? -4.906 10.196 12.602 1.00 95.75 108 GLY A N 1
ATOM 819 C CA . GLY A 1 108 ? -4.294 11.463 12.208 1.00 95.75 108 GLY A CA 1
ATOM 820 C C . GLY A 1 108 ? -5.249 12.651 12.298 1.00 95.75 108 GLY A C 1
ATOM 821 O O . GLY A 1 108 ? -4.913 13.650 12.926 1.00 95.75 108 GLY A O 1
ATOM 822 N N . LEU A 1 109 ? -6.463 12.524 11.750 1.00 96.25 109 LEU A N 1
ATOM 823 C CA . LEU A 1 109 ? -7.463 13.602 11.734 1.00 96.25 109 LEU A CA 1
ATOM 824 C C . LEU A 1 109 ? -7.881 14.044 13.140 1.00 96.25 109 LEU A C 1
ATOM 826 O O . LEU A 1 109 ? -8.051 15.233 13.389 1.00 96.25 109 LEU A O 1
ATOM 830 N N . SER A 1 110 ? -8.000 13.091 14.066 1.00 94.75 110 SER A N 1
ATOM 831 C CA . SER A 1 110 ? -8.285 13.374 15.480 1.00 94.75 110 SER A CA 1
ATOM 832 C C . SER A 1 110 ? -7.065 13.811 16.294 1.00 94.75 110 SER A C 1
ATOM 834 O O . SER A 1 110 ? -7.171 13.932 17.511 1.00 94.75 110 SER A O 1
ATOM 836 N N . GLU A 1 111 ? -5.906 13.964 15.648 1.00 94.94 111 GLU A N 1
ATOM 837 C CA . GLU A 1 111 ? -4.644 14.361 16.275 1.00 94.94 111 GLU A CA 1
ATOM 838 C C . GLU A 1 111 ? -4.249 13.461 17.462 1.00 94.94 111 GLU A C 1
ATOM 840 O O . GLU A 1 111 ? -3.665 13.908 18.450 1.00 94.94 111 GLU A O 1
ATOM 845 N N . THR A 1 112 ? -4.559 12.161 17.367 1.00 94.06 112 THR A N 1
ATOM 846 C CA . THR A 1 112 ? -4.171 11.178 18.390 1.00 94.06 112 THR A CA 1
ATOM 847 C C . THR A 1 112 ? -2.647 11.113 18.468 1.00 94.06 112 THR A C 1
ATOM 849 O O . THR A 1 112 ? -2.000 10.836 17.459 1.00 94.06 112 THR A O 1
ATOM 852 N N . SER A 1 113 ? -2.064 11.310 19.657 1.00 96.19 113 SER A N 1
ATOM 853 C CA . SER A 1 113 ? -0.603 11.361 19.821 1.00 96.19 113 SER A CA 1
ATOM 854 C C . SER A 1 113 ? 0.110 10.175 19.157 1.00 96.19 113 SER A C 1
ATOM 856 O O . SER A 1 113 ? -0.395 9.046 19.151 1.00 96.19 113 SER A O 1
ATOM 858 N N . LEU A 1 114 ? 1.302 10.417 18.600 1.00 96.12 114 LEU A N 1
ATOM 859 C CA . LEU A 1 114 ? 2.052 9.397 17.858 1.00 96.12 114 LEU A CA 1
ATOM 860 C C . LEU A 1 114 ? 2.324 8.150 18.710 1.00 96.12 114 LEU A C 1
ATOM 862 O O . LEU A 1 114 ? 2.179 7.030 18.222 1.00 96.12 114 LEU A O 1
ATOM 866 N N . THR A 1 115 ? 2.646 8.329 19.992 1.00 96.62 115 THR A N 1
ATOM 867 C CA . THR A 1 115 ? 2.858 7.229 20.942 1.00 96.62 115 THR A CA 1
ATOM 868 C C . THR A 1 115 ? 1.614 6.353 21.073 1.00 96.62 115 THR A C 1
ATOM 870 O O . THR A 1 115 ? 1.703 5.129 20.973 1.00 96.62 115 THR A O 1
ATOM 873 N N . THR A 1 116 ? 0.438 6.962 21.243 1.00 97.88 116 THR A N 1
ATOM 874 C CA . THR A 1 116 ? -0.833 6.231 21.340 1.00 97.88 116 THR A CA 1
ATOM 875 C C . THR A 1 116 ? -1.175 5.552 20.019 1.00 97.88 116 THR A C 1
ATOM 877 O O . THR A 1 116 ? -1.508 4.368 20.012 1.00 97.88 116 THR A O 1
ATOM 880 N N . SER A 1 117 ? -1.038 6.257 18.895 1.00 97.56 117 SER A N 1
ATOM 881 C CA . SER A 1 117 ? -1.271 5.697 17.559 1.00 97.56 117 SER A CA 1
ATOM 882 C C . SER A 1 117 ? -0.358 4.498 17.278 1.00 97.56 117 SER A C 1
ATOM 884 O O . SER A 1 117 ? -0.831 3.481 16.781 1.00 97.56 117 SER A O 1
ATOM 886 N N . THR A 1 118 ? 0.912 4.564 17.688 1.00 96.62 118 THR A N 1
ATOM 887 C CA . THR A 1 118 ? 1.884 3.466 17.552 1.00 96.62 118 THR A CA 1
ATOM 888 C C . THR A 1 118 ? 1.500 2.256 18.401 1.00 96.62 118 THR A C 1
ATOM 890 O O . THR A 1 118 ? 1.500 1.136 17.892 1.00 96.62 118 THR A O 1
ATOM 893 N N . LYS A 1 119 ? 1.113 2.462 19.668 1.00 98.25 119 LYS A N 1
ATOM 894 C CA . LYS A 1 119 ? 0.638 1.374 20.542 1.00 98.25 119 LYS A CA 1
ATOM 895 C C . LYS A 1 119 ? -0.621 0.708 19.981 1.00 98.25 119 LYS A C 1
ATOM 897 O O . LYS A 1 119 ? -0.721 -0.515 19.973 1.00 98.25 119 LYS A O 1
ATOM 902 N N . GLN A 1 120 ? -1.571 1.498 19.476 1.00 98.44 120 GLN A N 1
ATOM 903 C CA . GLN A 1 120 ? -2.797 0.962 18.879 1.00 98.44 120 GLN A CA 1
ATOM 904 C C . GLN A 1 120 ? -2.519 0.206 17.572 1.00 98.44 120 GLN A C 1
ATOM 906 O O . GLN A 1 120 ? -3.098 -0.855 17.359 1.00 98.44 120 GLN A O 1
ATOM 911 N N . LEU A 1 121 ? -1.615 0.710 16.727 1.00 98.38 121 LEU A N 1
ATOM 912 C CA . LEU A 1 121 ? -1.158 0.029 15.513 1.00 98.38 121 LEU A CA 1
ATOM 913 C C . LEU A 1 121 ? -0.515 -1.328 15.840 1.00 98.38 121 LEU A C 1
ATOM 915 O O . LEU A 1 121 ? -0.870 -2.333 15.230 1.00 98.38 121 LEU A O 1
ATOM 919 N N . GLN A 1 122 ? 0.366 -1.374 16.844 1.00 98.06 122 GLN A N 1
ATOM 920 C CA . GLN A 1 122 ? 0.990 -2.615 17.323 1.00 98.06 122 GLN A CA 1
ATOM 921 C C . GLN A 1 122 ? -0.045 -3.620 17.841 1.00 98.06 122 GLN A C 1
ATOM 923 O O . GLN A 1 122 ? 0.005 -4.798 17.489 1.00 98.06 122 GLN A O 1
ATOM 928 N N . ALA A 1 123 ? -1.002 -3.160 18.652 1.00 98.56 123 ALA A N 1
ATOM 929 C CA . ALA A 1 123 ? -2.068 -4.009 19.178 1.00 98.56 123 ALA A CA 1
ATOM 930 C C . ALA A 1 123 ? -2.968 -4.556 18.059 1.00 98.56 123 ALA A C 1
ATOM 932 O O . ALA A 1 123 ? -3.301 -5.740 18.056 1.00 98.56 123 ALA A O 1
ATOM 933 N N . MET A 1 124 ? -3.331 -3.717 17.084 1.00 98.69 124 MET A N 1
ATOM 934 C CA . MET A 1 124 ? -4.088 -4.131 15.902 1.00 98.69 124 MET A CA 1
ATOM 935 C C . MET A 1 124 ? -3.320 -5.166 15.079 1.00 98.69 124 MET A C 1
ATOM 937 O O . MET A 1 124 ? -3.901 -6.188 14.722 1.00 98.69 124 MET A O 1
ATOM 941 N N . TRP A 1 125 ? -2.029 -4.946 14.814 1.00 97.88 125 TRP A N 1
ATOM 942 C CA . TRP A 1 125 ? -1.194 -5.904 14.087 1.00 97.88 125 TRP A CA 1
ATOM 943 C C . TRP A 1 125 ? -1.152 -7.260 14.794 1.00 97.88 125 TRP A C 1
ATOM 945 O O . TRP A 1 125 ? -1.514 -8.267 14.189 1.00 97.88 125 TRP A O 1
ATOM 955 N N . LYS A 1 126 ? -0.817 -7.274 16.094 1.00 96.81 126 LYS A N 1
ATOM 956 C CA . LYS A 1 126 ? -0.778 -8.500 16.908 1.00 96.81 126 LYS A CA 1
ATOM 957 C C . LYS A 1 126 ? -2.120 -9.233 16.895 1.00 96.81 126 LYS A C 1
ATOM 959 O O . LYS A 1 126 ? -2.163 -10.449 16.736 1.00 96.81 126 LYS A O 1
ATOM 964 N N . GLN A 1 127 ? -3.227 -8.509 17.046 1.00 98.56 127 GLN A N 1
ATOM 965 C CA . GLN A 1 127 ? -4.541 -9.144 17.021 1.00 98.56 127 GLN A CA 1
ATOM 966 C C . GLN A 1 127 ? -4.892 -9.677 15.627 1.00 98.56 127 GLN A C 1
ATOM 968 O O . GLN A 1 127 ? -5.490 -10.744 15.515 1.00 98.56 127 GLN A O 1
ATOM 973 N N . THR A 1 128 ? -4.493 -8.980 14.562 1.00 97.88 128 THR A N 1
ATOM 974 C CA . THR A 1 128 ? -4.704 -9.439 13.182 1.00 97.88 128 THR A CA 1
ATOM 975 C C . THR A 1 128 ? -3.934 -10.729 12.919 1.00 97.88 128 THR A C 1
ATOM 977 O O . THR A 1 128 ? -4.523 -11.670 12.395 1.00 97.88 128 THR A O 1
ATOM 980 N N . THR A 1 129 ? -2.669 -10.821 13.345 1.00 93.75 129 THR A N 1
ATOM 981 C CA . THR A 1 129 ? -1.869 -12.052 13.211 1.00 93.75 129 THR A CA 1
ATOM 982 C C . THR A 1 129 ? -2.477 -13.220 13.983 1.00 93.75 129 THR A C 1
ATOM 984 O O . THR A 1 129 ? -2.496 -14.336 13.480 1.00 93.75 129 THR A O 1
ATOM 987 N N . THR A 1 130 ? -3.041 -12.972 15.170 1.00 95.94 130 THR A N 1
ATOM 988 C CA . THR A 1 130 ? -3.746 -14.006 15.947 1.00 95.94 130 THR A CA 1
ATOM 989 C C . THR A 1 130 ? -5.051 -14.441 15.280 1.00 95.94 130 THR A C 1
ATOM 991 O O . THR A 1 130 ? -5.383 -15.623 15.264 1.00 95.94 130 THR A O 1
ATOM 994 N N . THR A 1 131 ? -5.802 -13.489 14.725 1.00 97.75 131 THR A N 1
ATOM 995 C CA . THR A 1 131 ? -7.111 -13.757 14.110 1.00 97.75 131 THR A CA 1
ATOM 996 C C . THR A 1 131 ? -6.961 -14.439 12.751 1.00 97.75 131 THR A C 1
ATOM 998 O O . THR A 1 131 ? -7.806 -15.243 12.382 1.00 97.75 131 THR A O 1
ATOM 1001 N N . PHE A 1 132 ? -5.886 -14.167 12.010 1.00 95.19 132 PHE A N 1
ATOM 1002 C CA . PHE A 1 132 ? -5.630 -14.730 10.682 1.00 95.19 132 PHE A CA 1
ATOM 1003 C C . PHE A 1 132 ? -4.233 -15.368 10.623 1.00 95.19 132 PHE A C 1
ATOM 1005 O O . PHE A 1 132 ? -3.343 -14.841 9.955 1.00 95.19 132 PHE A O 1
ATOM 1012 N N . PRO A 1 133 ? -4.022 -16.506 11.309 1.00 86.94 133 PRO A N 1
ATOM 1013 C CA . PRO A 1 133 ? -2.687 -17.082 11.504 1.00 86.94 133 PRO A CA 1
ATOM 1014 C C . PRO A 1 133 ? -2.005 -17.526 10.202 1.00 86.94 133 PRO A C 1
ATOM 1016 O O . PRO A 1 133 ? -0.782 -17.537 10.123 1.00 86.94 133 PRO A O 1
ATOM 1019 N N . ASN A 1 134 ? -2.788 -17.857 9.171 1.00 84.06 134 ASN A N 1
ATOM 1020 C CA . ASN A 1 134 ? -2.284 -18.312 7.872 1.00 84.06 134 ASN A CA 1
ATOM 1021 C C . ASN A 1 134 ? -2.217 -17.187 6.828 1.00 84.06 134 ASN A C 1
ATOM 1023 O O . ASN A 1 134 ? -1.894 -17.442 5.665 1.00 84.06 134 ASN A O 1
ATOM 1027 N N . ALA A 1 135 ? -2.577 -15.956 7.200 1.00 86.62 135 ALA A N 1
ATOM 1028 C CA . ALA A 1 135 ? -2.657 -14.863 6.251 1.00 86.62 135 ALA A CA 1
ATOM 1029 C C . ALA A 1 135 ? -1.353 -14.078 6.155 1.00 86.62 135 ALA A C 1
ATOM 1031 O O . ALA A 1 135 ? -0.743 -13.719 7.161 1.00 86.62 135 ALA A O 1
ATOM 1032 N N . THR A 1 136 ? -0.997 -13.678 4.934 1.00 84.00 136 THR A N 1
ATOM 1033 C CA . THR A 1 136 ? -0.085 -12.544 4.765 1.00 84.00 136 THR A CA 1
ATOM 1034 C C . THR A 1 136 ? -0.872 -11.249 4.954 1.00 84.00 136 THR A C 1
ATOM 1036 O O . THR A 1 136 ? -1.834 -10.979 4.228 1.00 84.00 136 THR A O 1
ATOM 1039 N N . ILE A 1 137 ? -0.481 -10.461 5.953 1.00 86.50 137 ILE A N 1
ATOM 1040 C CA . ILE A 1 137 ? -1.156 -9.215 6.331 1.00 86.50 137 ILE A CA 1
ATOM 1041 C C . ILE A 1 137 ? -0.381 -8.035 5.757 1.00 86.50 137 ILE A C 1
ATOM 1043 O O . ILE A 1 137 ? 0.840 -7.993 5.882 1.00 86.50 137 ILE A O 1
ATOM 1047 N N . TYR A 1 138 ? -1.093 -7.068 5.186 1.00 90.06 138 TYR A N 1
ATOM 1048 C CA . TYR A 1 138 ? -0.535 -5.821 4.679 1.00 90.06 138 TYR A CA 1
ATOM 1049 C C . TYR A 1 138 ? -1.258 -4.617 5.273 1.00 90.06 138 TYR A C 1
ATOM 1051 O O . TYR A 1 138 ? -2.489 -4.591 5.341 1.00 90.06 138 TYR A O 1
ATOM 1059 N N . ILE A 1 139 ? -0.498 -3.591 5.648 1.00 93.44 139 ILE A N 1
ATOM 1060 C CA . ILE A 1 139 ? -1.042 -2.287 6.031 1.00 93.44 139 ILE A CA 1
ATOM 1061 C C . ILE A 1 139 ? -0.875 -1.320 4.861 1.00 93.44 139 ILE A C 1
ATOM 1063 O O . ILE A 1 139 ? 0.233 -1.098 4.376 1.00 93.44 139 ILE A O 1
ATOM 1067 N N . HIS A 1 140 ? -1.967 -0.732 4.390 1.00 93.56 140 HIS A N 1
ATOM 1068 C CA . HIS A 1 140 ? -1.888 0.310 3.376 1.00 93.56 140 HIS A CA 1
ATOM 1069 C C . HIS A 1 140 ? -1.283 1.582 3.978 1.00 93.56 140 HIS A C 1
ATOM 1071 O O . HIS A 1 140 ? -1.752 2.065 5.012 1.00 93.56 140 HIS A O 1
ATOM 1077 N N . ILE A 1 141 ? -0.244 2.120 3.334 1.00 92.50 141 ILE A N 1
ATOM 1078 C CA . ILE A 1 141 ? 0.256 3.460 3.644 1.00 92.50 141 ILE A CA 1
ATOM 1079 C C . ILE A 1 141 ? -0.887 4.448 3.427 1.00 92.50 141 ILE A C 1
ATOM 1081 O O . ILE A 1 141 ? -1.587 4.408 2.419 1.00 92.50 141 ILE A O 1
ATOM 1085 N N . ILE A 1 142 ? -1.104 5.322 4.401 1.00 96.00 142 ILE A N 1
ATOM 1086 C CA . ILE A 1 142 ? -2.249 6.220 4.404 1.00 96.00 142 ILE A CA 1
ATOM 1087 C C . ILE A 1 142 ? -1.990 7.315 3.369 1.00 96.00 142 ILE A C 1
ATOM 1089 O O . ILE A 1 142 ? -1.156 8.188 3.602 1.00 96.00 142 ILE A O 1
ATOM 1093 N N . ASN A 1 143 ? -2.708 7.279 2.248 1.00 92.88 143 ASN A N 1
ATOM 1094 C CA . ASN A 1 143 ? -2.833 8.425 1.351 1.00 92.88 143 ASN A CA 1
ATOM 1095 C C . ASN A 1 143 ? -3.721 9.496 2.008 1.00 92.88 143 ASN A C 1
ATOM 1097 O O . ASN A 1 143 ? -4.799 9.179 2.519 1.00 92.88 143 ASN A O 1
ATOM 1101 N N . PHE A 1 144 ? -3.283 10.755 1.991 1.00 95.38 144 PHE A N 1
ATOM 1102 C CA . PHE A 1 144 ? -4.018 11.881 2.571 1.00 95.38 144 PHE A CA 1
ATOM 1103 C C . PHE A 1 144 ? -3.819 13.167 1.759 1.00 95.38 144 PHE A C 1
ATOM 1105 O O . PHE A 1 144 ? -2.856 13.282 1.005 1.00 95.38 144 PHE A O 1
ATOM 1112 N N . SER A 1 145 ? -4.760 14.108 1.891 1.00 95.31 145 SER A N 1
ATOM 1113 C CA . SER A 1 145 ? -4.731 15.398 1.191 1.00 95.31 145 SER A CA 1
ATOM 1114 C C . SER A 1 145 ? -3.629 16.310 1.734 1.00 95.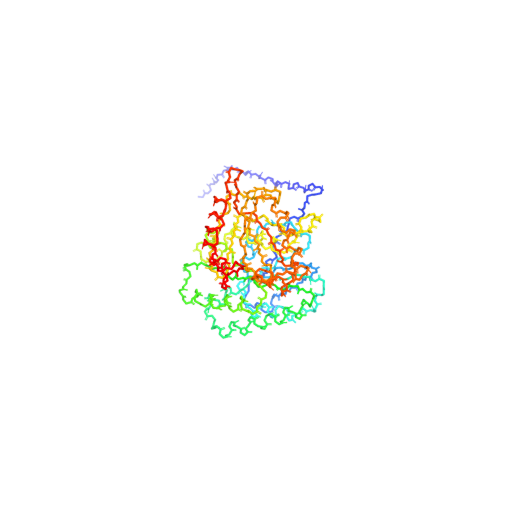31 145 SER A C 1
ATOM 1116 O O . SER A 1 145 ? -3.433 16.405 2.949 1.00 95.31 145 SER A O 1
ATOM 1118 N N . ASP A 1 146 ? -2.952 17.029 0.842 1.00 93.00 146 ASP A N 1
ATOM 1119 C CA . ASP A 1 146 ? -1.999 18.092 1.184 1.00 93.00 146 ASP A CA 1
ATOM 1120 C C . ASP A 1 146 ? -2.687 19.345 1.757 1.00 93.00 146 ASP A C 1
ATOM 1122 O O . ASP A 1 146 ? -2.020 20.209 2.329 1.00 93.00 146 ASP A O 1
ATOM 1126 N N . ARG A 1 147 ? -4.023 19.409 1.680 1.00 95.94 147 ARG A N 1
ATOM 1127 C CA . ARG A 1 147 ? -4.859 20.456 2.290 1.00 95.94 147 ARG A CA 1
ATOM 1128 C C . ARG A 1 147 ? -5.243 20.189 3.748 1.00 95.94 147 ARG A C 1
ATOM 1130 O O . ARG A 1 147 ? -5.817 21.059 4.399 1.00 95.94 147 ARG A O 1
ATOM 1137 N N . LEU A 1 148 ? -4.903 19.019 4.302 1.00 96.31 148 LEU A N 1
ATOM 1138 C CA . LEU A 1 148 ? -5.094 18.758 5.735 1.00 96.31 148 LEU A CA 1
ATOM 1139 C C . LEU A 1 148 ? -4.250 19.709 6.595 1.00 96.31 148 LEU A C 1
ATOM 1141 O O . LEU A 1 148 ? -3.250 20.268 6.145 1.00 96.31 148 LEU A O 1
ATOM 1145 N N . LYS A 1 149 ? -4.585 19.856 7.881 1.00 97.25 149 LYS A N 1
ATOM 1146 C CA . LYS A 1 149 ? -3.804 20.720 8.781 1.00 97.25 149 LYS A CA 1
ATOM 1147 C C . LYS A 1 149 ? -2.351 20.224 8.877 1.00 97.25 149 LYS A C 1
ATOM 1149 O O . LYS A 1 149 ? -2.152 19.013 9.007 1.00 97.25 149 LYS A O 1
ATOM 1154 N N . PRO A 1 150 ? -1.336 21.109 8.953 1.00 97.06 150 PRO A N 1
ATOM 1155 C CA . PRO A 1 150 ? 0.072 20.697 9.024 1.00 97.06 150 PRO A CA 1
ATOM 1156 C C . PRO A 1 150 ? 0.365 19.676 10.132 1.00 97.06 150 PRO A C 1
ATOM 1158 O O . PRO A 1 150 ? 1.074 18.697 9.922 1.00 97.06 150 PRO A O 1
ATOM 1161 N N . LYS A 1 151 ? -0.259 19.836 11.306 1.00 96.19 151 LYS A N 1
ATOM 1162 C CA . LYS A 1 151 ? -0.130 18.888 12.422 1.00 96.19 151 LYS A CA 1
ATOM 1163 C C . LYS A 1 151 ? -0.673 17.491 12.089 1.00 96.19 151 LYS A C 1
ATOM 1165 O O . LYS A 1 151 ? -0.059 16.495 12.469 1.00 96.19 151 LYS A O 1
ATOM 1170 N N . GLN A 1 152 ? -1.790 17.412 11.364 1.00 97.75 152 GLN A N 1
ATOM 1171 C CA . GLN A 1 152 ? -2.368 16.145 10.905 1.00 97.75 152 GLN A CA 1
ATOM 1172 C C . GLN A 1 152 ? -1.450 15.484 9.871 1.00 97.75 152 GLN A C 1
ATOM 1174 O O . GLN A 1 152 ? -1.176 14.291 9.988 1.00 97.75 152 GLN A O 1
ATOM 1179 N N . GLN A 1 153 ? -0.911 16.255 8.921 1.00 97.44 153 GLN A N 1
ATOM 1180 C CA . GLN A 1 153 ? 0.035 15.755 7.916 1.00 97.44 153 GLN A CA 1
ATOM 1181 C C . GLN A 1 153 ? 1.318 15.205 8.555 1.00 97.44 153 GLN A C 1
ATOM 1183 O O . GLN A 1 153 ? 1.737 14.090 8.235 1.00 97.44 153 GLN A O 1
ATOM 1188 N N . THR A 1 154 ? 1.912 15.932 9.507 1.00 96.62 154 THR A N 1
ATOM 1189 C CA . THR A 1 154 ? 3.101 15.480 10.250 1.00 96.62 154 THR A CA 1
ATOM 1190 C C . THR A 1 154 ? 2.830 14.173 10.991 1.00 96.62 154 THR A C 1
ATOM 1192 O O . THR A 1 154 ? 3.628 13.235 10.920 1.00 96.62 154 THR A O 1
ATOM 1195 N N . LEU A 1 155 ? 1.683 14.071 11.669 1.00 97.56 155 LEU A N 1
ATOM 1196 C CA . LEU A 1 155 ? 1.298 12.859 12.388 1.00 97.56 155 LEU A CA 1
ATOM 1197 C C . LEU A 1 155 ? 1.058 11.674 11.440 1.00 97.56 155 LEU A C 1
ATOM 1199 O O . LEU A 1 155 ? 1.559 10.581 11.700 1.00 97.56 155 LEU A O 1
ATOM 1203 N N . LEU A 1 156 ? 0.330 11.875 10.338 1.00 97.94 156 LEU A N 1
ATOM 1204 C CA . LEU A 1 156 ? 0.077 10.836 9.333 1.00 97.94 156 LEU A CA 1
ATOM 1205 C C . LEU A 1 156 ? 1.373 10.370 8.664 1.00 97.94 156 LEU A C 1
ATOM 1207 O O . LEU A 1 156 ? 1.577 9.169 8.496 1.00 97.94 156 LEU A O 1
ATOM 1211 N N . THR A 1 157 ? 2.288 11.294 8.374 1.00 95.25 157 THR A N 1
ATOM 1212 C CA . THR A 1 157 ? 3.627 10.978 7.857 1.00 95.25 157 THR A CA 1
ATOM 1213 C C . THR A 1 157 ? 4.410 10.119 8.849 1.00 95.25 157 THR A C 1
ATOM 1215 O O . THR A 1 157 ? 4.977 9.095 8.472 1.00 95.25 157 THR A O 1
ATOM 1218 N N . ALA A 1 158 ? 4.396 10.469 10.138 1.00 92.56 158 ALA A N 1
ATOM 1219 C CA . ALA A 1 158 ? 5.067 9.685 11.174 1.00 92.56 158 ALA A CA 1
ATOM 1220 C C . ALA A 1 158 ? 4.443 8.287 11.369 1.00 92.56 158 ALA A C 1
ATOM 1222 O O . ALA A 1 158 ? 5.165 7.303 11.571 1.00 92.56 158 ALA A O 1
ATOM 1223 N N . ILE A 1 159 ? 3.114 8.172 11.259 1.00 97.31 159 ILE A N 1
ATOM 1224 C CA . ILE A 1 159 ? 2.414 6.879 11.249 1.00 97.31 159 ILE A CA 1
ATOM 1225 C C . ILE A 1 159 ? 2.845 6.054 10.027 1.00 97.31 159 ILE A C 1
ATOM 1227 O O . ILE A 1 159 ? 3.244 4.904 10.195 1.00 97.31 159 ILE A O 1
ATOM 1231 N N . ASN A 1 160 ? 2.848 6.636 8.826 1.00 94.81 160 ASN A N 1
ATOM 1232 C CA . ASN A 1 160 ? 3.287 5.968 7.596 1.00 94.81 160 ASN A CA 1
ATOM 1233 C C . ASN A 1 160 ? 4.744 5.491 7.676 1.00 94.81 160 ASN A C 1
ATOM 1235 O O . ASN A 1 160 ? 5.039 4.363 7.285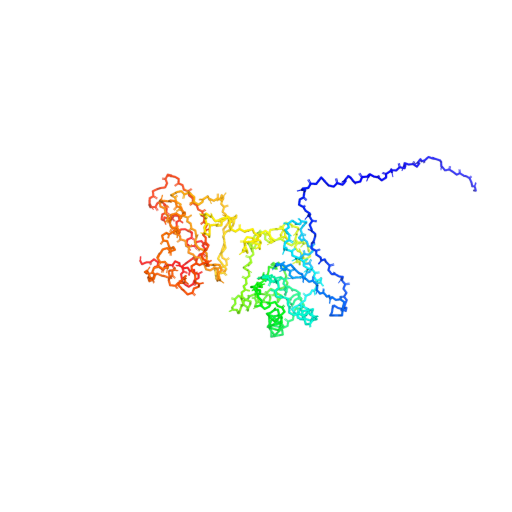 1.00 94.81 160 ASN A O 1
ATOM 1239 N N . ASN A 1 161 ? 5.642 6.295 8.249 1.00 83.62 161 ASN A N 1
ATOM 1240 C CA . ASN A 1 161 ? 7.034 5.899 8.479 1.00 83.62 161 ASN A CA 1
ATOM 1241 C C . ASN A 1 161 ? 7.132 4.713 9.447 1.00 83.62 161 ASN A C 1
ATOM 1243 O O . ASN A 1 161 ? 7.907 3.787 9.222 1.00 83.62 161 ASN A O 1
ATOM 1247 N N . THR A 1 162 ? 6.309 4.705 10.499 1.00 86.38 162 THR A N 1
ATOM 1248 C CA . THR A 1 162 ? 6.226 3.572 11.432 1.00 86.38 162 THR A CA 1
ATOM 1249 C C . THR A 1 162 ? 5.709 2.317 10.734 1.00 86.38 162 THR A C 1
ATOM 1251 O O . THR A 1 162 ? 6.221 1.228 10.993 1.00 86.38 162 THR A O 1
ATOM 1254 N N . ILE A 1 163 ? 4.722 2.465 9.841 1.00 86.81 163 ILE A N 1
ATOM 1255 C CA . ILE A 1 163 ? 4.182 1.363 9.046 1.00 86.81 163 ILE A CA 1
ATOM 1256 C C . ILE A 1 163 ? 5.279 0.753 8.170 1.00 86.81 163 ILE A C 1
ATOM 1258 O O . ILE A 1 163 ? 5.562 -0.438 8.283 1.00 86.81 163 ILE A O 1
ATOM 1262 N N . ALA A 1 164 ? 5.932 1.592 7.364 1.00 77.75 164 ALA A N 1
ATOM 1263 C CA . ALA A 1 164 ? 6.951 1.177 6.405 1.00 77.75 164 ALA A CA 1
ATOM 1264 C C . ALA A 1 164 ? 8.197 0.559 7.059 1.00 77.75 164 ALA A C 1
ATOM 1266 O O . ALA A 1 164 ? 8.855 -0.282 6.454 1.00 77.75 164 ALA A O 1
ATOM 1267 N N . LEU A 1 165 ? 8.526 0.972 8.287 1.00 72.75 165 LEU A N 1
ATOM 1268 C CA . LEU A 1 165 ? 9.686 0.464 9.017 1.00 72.75 165 LEU A CA 1
ATOM 1269 C C . LEU A 1 165 ? 9.445 -0.913 9.653 1.00 72.75 165 LEU A C 1
ATOM 1271 O O . LEU A 1 165 ? 10.397 -1.672 9.817 1.00 72.75 165 LEU A O 1
ATOM 1275 N N . LYS A 1 166 ? 8.213 -1.212 10.089 1.00 79.12 166 LYS A N 1
ATOM 1276 C CA . LYS A 1 166 ? 7.952 -2.331 11.017 1.00 79.12 166 LYS A CA 1
ATOM 1277 C C . LYS A 1 166 ? 7.037 -3.426 10.487 1.00 79.12 166 LYS A C 1
ATOM 1279 O O . LYS A 1 166 ? 7.014 -4.500 11.082 1.00 79.12 166 LYS A O 1
ATOM 1284 N N . TYR A 1 167 ? 6.265 -3.172 9.437 1.00 84.44 167 TYR A N 1
ATOM 1285 C CA . TYR A 1 167 ? 5.240 -4.108 8.981 1.00 84.44 167 TYR A CA 1
ATOM 1286 C C . TYR A 1 167 ? 5.297 -4.299 7.474 1.00 84.44 167 TYR A C 1
ATOM 1288 O O . TYR A 1 167 ? 5.797 -3.450 6.742 1.00 84.44 167 TYR A O 1
ATOM 1296 N N . ASN A 1 168 ? 4.706 -5.394 7.005 1.00 80.56 168 ASN A N 1
ATOM 1297 C CA . ASN A 1 168 ? 4.390 -5.545 5.593 1.00 80.56 168 ASN A CA 1
ATOM 1298 C C . ASN A 1 168 ? 3.379 -4.465 5.202 1.00 80.56 168 ASN A C 1
ATOM 1300 O O . ASN A 1 168 ? 2.341 -4.304 5.857 1.00 80.56 168 ASN A O 1
ATOM 1304 N N . PHE A 1 169 ? 3.670 -3.731 4.135 1.00 85.50 169 PHE A N 1
ATOM 1305 C CA . PHE A 1 169 ? 2.862 -2.588 3.742 1.00 85.50 169 PHE A CA 1
ATOM 1306 C C . PHE A 1 169 ? 2.572 -2.560 2.248 1.00 85.50 169 PHE A C 1
ATOM 1308 O O . PHE A 1 169 ? 3.245 -3.209 1.454 1.00 85.50 169 PHE A O 1
ATOM 1315 N N . ILE A 1 170 ? 1.549 -1.795 1.877 1.00 82.38 170 ILE A N 1
ATOM 1316 C CA . ILE A 1 170 ? 1.290 -1.412 0.489 1.00 82.38 170 ILE A CA 1
ATOM 1317 C C . ILE A 1 170 ? 1.706 0.051 0.341 1.00 82.38 170 ILE A C 1
ATOM 1319 O O . ILE A 1 170 ? 1.188 0.881 1.092 1.00 82.38 170 ILE A O 1
ATOM 1323 N N . PRO A 1 171 ? 2.612 0.390 -0.594 1.00 80.44 171 PRO A N 1
ATOM 1324 C CA . PRO A 1 171 ? 3.008 1.770 -0.837 1.00 80.44 171 PRO A CA 1
ATOM 1325 C C . PRO A 1 171 ? 1.826 2.641 -1.246 1.00 80.44 171 PRO A C 1
ATOM 1327 O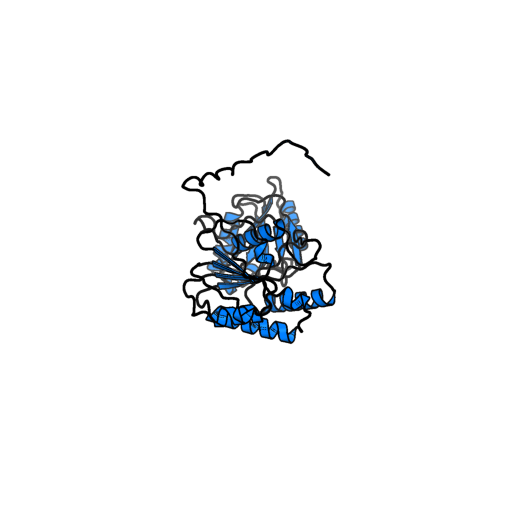 O . PRO A 1 171 ? 0.878 2.150 -1.854 1.00 80.44 171 PRO A O 1
ATOM 1330 N N . GLU A 1 172 ? 1.945 3.939 -0.989 1.00 77.00 172 GLU A N 1
ATOM 1331 C CA . GLU A 1 172 ? 1.009 4.933 -1.506 1.00 77.00 172 GLU A CA 1
ATOM 1332 C C . GLU A 1 172 ? 0.935 4.891 -3.041 1.00 77.00 172 GLU A C 1
ATOM 1334 O O . GLU A 1 172 ? 1.928 4.642 -3.735 1.00 77.00 172 GLU A O 1
ATOM 1339 N N . ILE A 1 173 ? -0.255 5.158 -3.575 1.00 75.38 173 ILE A N 1
ATOM 1340 C CA . ILE A 1 173 ? -0.426 5.460 -5.001 1.00 75.38 173 ILE A CA 1
ATOM 1341 C C . ILE A 1 173 ? 0.180 6.825 -5.340 1.00 75.38 173 ILE A C 1
ATOM 1343 O O . ILE A 1 173 ? 0.457 7.629 -4.452 1.00 75.38 173 ILE A O 1
ATOM 1347 N N . ASN A 1 174 ? 0.360 7.101 -6.636 1.00 71.31 174 ASN A N 1
ATOM 1348 C CA . ASN A 1 174 ? 0.881 8.381 -7.112 1.00 71.31 174 ASN A CA 1
ATOM 1349 C C . ASN A 1 174 ? 0.081 9.557 -6.505 1.00 71.31 174 ASN A C 1
ATOM 1351 O O . ASN A 1 174 ? -1.118 9.657 -6.786 1.00 71.31 174 ASN A O 1
ATOM 1355 N N . PRO A 1 175 ? 0.722 10.477 -5.759 1.00 72.06 175 PRO A N 1
ATOM 1356 C CA . PRO A 1 175 ? 0.047 11.646 -5.196 1.00 72.06 175 PRO A CA 1
ATOM 1357 C C . PRO A 1 175 ? -0.659 12.512 -6.250 1.00 72.06 175 PRO A C 1
ATOM 1359 O O . PRO A 1 175 ? -1.685 13.121 -5.969 1.00 72.06 175 PRO A O 1
ATOM 1362 N N . LEU A 1 176 ? -0.170 12.517 -7.497 1.00 73.44 176 LEU A N 1
ATOM 1363 C CA . LEU A 1 176 ? -0.800 13.245 -8.604 1.00 73.44 176 LEU A CA 1
ATOM 1364 C C . LEU A 1 176 ? -2.122 12.627 -9.070 1.00 73.44 176 LEU A C 1
ATOM 1366 O O . LEU A 1 176 ? -2.913 13.327 -9.698 1.00 73.44 176 LEU A O 1
ATOM 1370 N N . LEU A 1 177 ? -2.341 11.338 -8.805 1.00 77.06 177 LEU A N 1
ATOM 1371 C CA . LEU A 1 177 ? -3.572 10.616 -9.139 1.00 77.06 177 LEU A CA 1
ATOM 1372 C C . LEU A 1 177 ? -4.500 10.480 -7.931 1.00 77.06 177 LEU A C 1
ATOM 1374 O O . LEU A 1 177 ? -5.681 10.197 -8.097 1.00 77.06 177 LEU A O 1
ATOM 1378 N N . PHE A 1 178 ? -3.978 10.677 -6.720 1.00 86.00 178 PHE A N 1
ATOM 1379 C CA . PHE A 1 178 ? -4.783 10.665 -5.514 1.00 86.00 178 PHE A CA 1
ATOM 1380 C C . PHE A 1 178 ? -5.689 11.900 -5.478 1.00 86.00 178 PHE A C 1
ATOM 1382 O O . PHE A 1 178 ? -5.232 13.048 -5.540 1.00 86.00 178 PHE A O 1
ATOM 1389 N N . ARG A 1 179 ? -6.996 11.650 -5.414 1.00 92.88 179 ARG A N 1
ATOM 1390 C CA . ARG A 1 179 ? -8.036 12.675 -5.331 1.00 92.88 179 ARG A CA 1
ATOM 1391 C C . ARG A 1 179 ? -9.003 12.356 -4.202 1.00 92.88 179 ARG A C 1
ATOM 1393 O O . ARG A 1 179 ? -9.439 11.215 -4.029 1.00 92.88 179 ARG A O 1
ATOM 1400 N N . VAL A 1 180 ? -9.356 13.395 -3.469 1.00 96.69 180 VAL A N 1
ATOM 1401 C CA . VAL A 1 180 ? -10.398 13.391 -2.448 1.00 96.69 180 VAL A CA 1
ATOM 1402 C C . VAL A 1 180 ? -11.487 14.373 -2.858 1.00 96.69 180 VAL A C 1
ATOM 1404 O O . VAL A 1 180 ? -11.244 15.259 -3.679 1.00 96.69 180 VAL A O 1
ATOM 1407 N N . ASN A 1 181 ? -12.674 14.190 -2.297 1.00 95.81 181 ASN A N 1
ATOM 1408 C CA . ASN A 1 181 ? -13.775 15.133 -2.397 1.00 95.81 181 ASN A CA 1
ATOM 1409 C C . ASN A 1 181 ? -13.410 16.471 -1.726 1.00 95.81 181 ASN A C 1
ATOM 1411 O O . ASN A 1 181 ? -12.366 16.609 -1.086 1.00 95.81 181 ASN A O 1
ATOM 1415 N N . ASP A 1 182 ? -14.322 17.437 -1.818 1.00 93.94 182 ASP A N 1
ATOM 1416 C CA . ASP A 1 182 ? -14.161 18.793 -1.275 1.00 93.94 182 ASP A CA 1
ATOM 1417 C C . ASP A 1 182 ? -13.953 18.842 0.250 1.00 93.94 182 ASP A C 1
ATOM 1419 O O . ASP A 1 182 ? -13.523 19.856 0.786 1.00 93.94 182 ASP A O 1
ATOM 1423 N N . ASP A 1 183 ? -14.228 17.741 0.956 1.00 95.19 183 ASP A N 1
ATOM 1424 C CA . ASP A 1 183 ? -13.995 17.604 2.396 1.00 95.19 183 ASP A CA 1
ATOM 1425 C C . ASP A 1 183 ? -12.564 17.188 2.773 1.00 95.19 183 ASP A C 1
ATOM 1427 O O . ASP A 1 183 ? -12.285 16.959 3.950 1.00 95.19 183 ASP A O 1
ATOM 1431 N N . ASP A 1 184 ? -11.669 17.061 1.790 1.00 96.00 184 ASP A N 1
ATOM 1432 C CA . ASP A 1 184 ? -10.253 16.706 1.944 1.00 96.00 184 ASP A CA 1
ATOM 1433 C C . ASP A 1 184 ? -9.963 15.334 2.571 1.00 96.00 184 ASP A C 1
ATOM 1435 O O . ASP A 1 184 ? -8.802 14.980 2.815 1.00 96.00 184 ASP A O 1
ATOM 1439 N N . ILE A 1 185 ? -11.002 14.537 2.813 1.00 96.25 185 ILE A N 1
ATOM 1440 C CA . ILE A 1 185 ? -10.932 13.310 3.610 1.00 96.25 185 ILE A CA 1
ATOM 1441 C C . ILE A 1 185 ? -11.378 12.109 2.786 1.00 96.25 185 ILE A C 1
ATOM 1443 O O . ILE A 1 185 ? -10.715 11.064 2.804 1.00 96.25 185 ILE A O 1
ATOM 1447 N N . HIS A 1 186 ? -12.511 12.230 2.097 1.00 97.69 186 HIS A N 1
ATOM 1448 C CA . HIS A 1 186 ? -13.127 11.091 1.438 1.00 97.69 186 HIS A CA 1
ATOM 1449 C C . HIS A 1 186 ? -12.617 10.924 0.013 1.00 97.69 186 HIS A C 1
ATOM 1451 O O . HIS A 1 186 ? -12.604 11.876 -0.759 1.00 97.69 186 HIS A O 1
ATOM 1457 N N . TRP A 1 187 ? -12.244 9.704 -0.367 1.00 97.62 187 TRP A N 1
ATOM 1458 C CA . TRP A 1 187 ? -11.837 9.396 -1.736 1.00 97.62 187 TRP A CA 1
ATOM 1459 C C . TRP A 1 187 ? -12.961 9.706 -2.725 1.00 97.62 187 TRP A C 1
ATOM 1461 O O . TRP A 1 187 ? -14.141 9.432 -2.456 1.00 97.62 187 TRP A O 1
ATOM 1471 N N . THR A 1 188 ? -12.568 10.208 -3.896 1.00 97.25 188 THR A N 1
ATOM 1472 C CA . THR A 1 188 ? -13.442 10.149 -5.068 1.00 97.25 188 THR A CA 1
ATOM 1473 C C . THR A 1 188 ? -13.619 8.690 -5.500 1.00 97.25 188 THR A C 1
ATOM 1475 O O . THR A 1 188 ? -12.823 7.812 -5.133 1.00 97.25 188 THR A O 1
ATOM 1478 N N . THR A 1 189 ? -14.653 8.412 -6.292 1.00 94.62 189 THR A N 1
ATOM 1479 C CA . THR A 1 189 ? -14.906 7.068 -6.831 1.00 94.62 189 THR A CA 1
ATOM 1480 C C . THR A 1 189 ? -13.721 6.571 -7.665 1.00 94.62 189 THR A C 1
ATOM 1482 O O . THR A 1 189 ? -13.320 5.415 -7.540 1.00 94.62 189 THR A O 1
ATOM 1485 N N . GLU A 1 190 ? -13.097 7.454 -8.448 1.00 90.12 190 GLU A N 1
ATOM 1486 C CA . GLU A 1 190 ? -11.943 7.147 -9.303 1.00 90.12 190 GLU A CA 1
ATOM 1487 C C . GLU A 1 190 ? -10.722 6.753 -8.467 1.00 90.12 190 GLU A C 1
ATOM 1489 O O . GLU A 1 190 ? -10.047 5.766 -8.767 1.00 90.12 190 GLU A O 1
ATOM 1494 N N . THR A 1 191 ? -10.455 7.484 -7.379 1.00 92.69 191 THR A N 1
ATOM 1495 C CA . THR A 1 191 ? -9.384 7.140 -6.435 1.00 92.69 191 THR A CA 1
ATOM 1496 C C . THR A 1 191 ? -9.636 5.787 -5.783 1.00 92.69 191 THR A C 1
ATOM 1498 O O . THR A 1 191 ? -8.718 4.969 -5.690 1.00 92.69 191 THR A O 1
ATOM 1501 N N . ALA A 1 192 ? -10.871 5.528 -5.346 1.00 95.88 192 ALA A N 1
ATOM 1502 C CA . ALA A 1 192 ? -11.237 4.270 -4.706 1.00 95.88 192 ALA A CA 1
ATOM 1503 C C . ALA A 1 192 ? -11.111 3.076 -5.670 1.00 95.88 192 ALA A C 1
ATOM 1505 O O . ALA A 1 192 ? -10.567 2.032 -5.300 1.00 95.88 192 ALA A O 1
ATOM 1506 N N . GLU A 1 193 ? -11.553 3.235 -6.920 1.00 90.75 193 GLU A N 1
ATOM 1507 C CA . GLU A 1 193 ? -11.402 2.218 -7.961 1.00 90.75 193 GLU A CA 1
ATOM 1508 C C . GLU A 1 193 ? -9.927 1.951 -8.286 1.00 90.75 193 GLU A C 1
ATOM 1510 O O . GLU A 1 193 ? -9.497 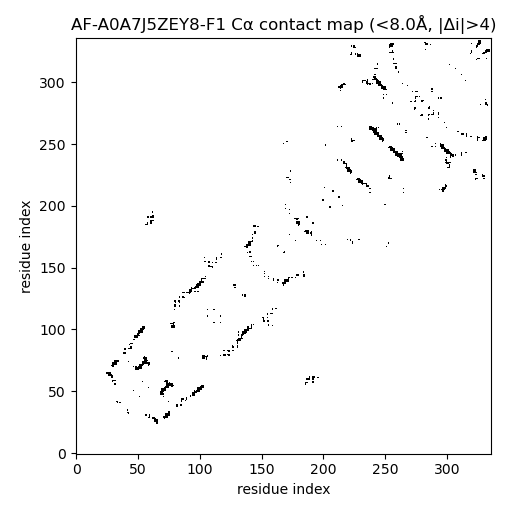0.794 -8.331 1.00 90.75 193 GLU A O 1
ATOM 1515 N N . MET A 1 194 ? -9.137 3.011 -8.472 1.00 86.56 194 MET A N 1
ATOM 1516 C CA . MET A 1 194 ? -7.703 2.906 -8.733 1.00 86.56 194 MET A CA 1
ATOM 1517 C C . MET A 1 194 ? -6.977 2.188 -7.591 1.00 86.56 194 MET A C 1
ATOM 1519 O O . MET A 1 194 ? -6.156 1.310 -7.859 1.00 86.56 194 MET A O 1
ATOM 1523 N N . LEU A 1 195 ? -7.280 2.522 -6.333 1.00 89.44 195 LEU A N 1
ATOM 1524 C CA . LEU A 1 195 ? -6.702 1.849 -5.168 1.00 89.44 195 LEU A CA 1
ATOM 1525 C C . LEU A 1 195 ? -7.054 0.363 -5.148 1.00 89.44 195 LEU A C 1
ATOM 1527 O O . LEU A 1 195 ? -6.160 -0.463 -4.969 1.00 89.44 195 LEU A O 1
ATOM 1531 N N . LEU A 1 196 ? -8.316 0.002 -5.403 1.00 91.62 196 LEU A N 1
ATOM 1532 C CA . LEU A 1 196 ? -8.707 -1.406 -5.466 1.00 91.62 196 LEU A CA 1
ATOM 1533 C C . LEU A 1 196 ? -7.962 -2.153 -6.582 1.00 91.62 196 LEU A C 1
ATOM 1535 O O . LEU A 1 196 ? -7.497 -3.272 -6.353 1.00 91.62 196 LEU A O 1
ATOM 1539 N N . ARG A 1 197 ? -7.846 -1.564 -7.780 1.00 84.25 197 ARG A N 1
ATOM 1540 C CA . ARG A 1 197 ? -7.088 -2.160 -8.897 1.00 84.25 197 ARG A CA 1
ATOM 1541 C C . ARG A 1 197 ? -5.621 -2.346 -8.523 1.00 84.25 197 ARG A C 1
ATOM 1543 O O . ARG A 1 197 ? -5.102 -3.452 -8.641 1.00 84.25 197 ARG A O 1
ATOM 1550 N N . TYR A 1 198 ? -4.998 -1.304 -7.979 1.00 79.56 198 TYR A N 1
ATOM 1551 C CA . TYR A 1 198 ? -3.614 -1.349 -7.524 1.00 79.56 198 TYR A CA 1
ATOM 1552 C C . TYR A 1 198 ? -3.401 -2.445 -6.475 1.00 79.56 198 TYR A C 1
ATOM 1554 O O . TYR A 1 198 ? -2.480 -3.247 -6.606 1.00 79.56 198 TYR A O 1
ATOM 1562 N N . TRP A 1 199 ? -4.277 -2.555 -5.473 1.00 85.19 199 TRP A N 1
ATOM 1563 C CA . TRP A 1 199 ? -4.205 -3.633 -4.487 1.00 85.19 199 TRP A CA 1
ATOM 1564 C C . TRP A 1 199 ? -4.356 -5.009 -5.147 1.00 85.19 199 TRP A C 1
ATOM 1566 O O . TRP A 1 199 ? -3.525 -5.880 -4.914 1.00 85.19 199 TRP A O 1
ATOM 1576 N N . LYS A 1 200 ? -5.338 -5.210 -6.034 1.00 79.38 200 LYS A N 1
ATOM 1577 C CA . LYS A 1 200 ? -5.502 -6.481 -6.769 1.00 79.38 200 LYS A CA 1
ATOM 1578 C C . LYS A 1 200 ? -4.230 -6.906 -7.513 1.00 79.38 200 LYS A C 1
ATOM 1580 O O . LYS A 1 200 ? -3.864 -8.081 -7.450 1.00 79.38 200 LYS A O 1
ATOM 1585 N N . GLU A 1 201 ? -3.543 -5.959 -8.149 1.00 69.69 201 GLU A N 1
ATOM 1586 C CA . GLU A 1 201 ? -2.276 -6.184 -8.859 1.00 69.69 201 GLU A CA 1
ATOM 1587 C C . GLU A 1 201 ? -1.115 -6.528 -7.918 1.00 69.69 201 GLU A C 1
ATOM 1589 O O . GLU A 1 201 ? -0.297 -7.393 -8.234 1.00 69.69 201 GLU A O 1
ATOM 1594 N N . GLN A 1 202 ? -1.036 -5.894 -6.741 1.00 63.00 202 GLN A N 1
ATOM 1595 C CA . GLN A 1 202 ? 0.002 -6.217 -5.751 1.00 63.00 202 GLN A CA 1
ATOM 1596 C C . GLN A 1 202 ? -0.076 -7.670 -5.271 1.00 63.00 202 GLN A C 1
ATOM 1598 O O . GLN A 1 202 ? 0.937 -8.250 -4.868 1.00 63.00 202 GLN A O 1
ATOM 1603 N N . PHE A 1 203 ? -1.270 -8.257 -5.322 1.00 66.06 203 PHE A N 1
ATOM 1604 C CA . PHE A 1 203 ? -1.592 -9.472 -4.594 1.00 66.06 203 PHE A CA 1
ATOM 1605 C C . PHE A 1 203 ? -1.907 -10.694 -5.449 1.00 66.06 203 PHE A C 1
ATOM 1607 O O . PHE A 1 203 ? -2.226 -11.731 -4.872 1.00 66.06 203 PHE A O 1
ATOM 1614 N N . ASN A 1 204 ? -1.777 -10.611 -6.782 1.00 59.09 204 ASN A N 1
ATOM 1615 C CA . ASN A 1 204 ? -2.173 -11.688 -7.700 1.00 59.09 204 ASN A CA 1
ATOM 1616 C C . ASN A 1 204 ? -3.560 -12.249 -7.333 1.00 59.09 204 ASN A C 1
ATOM 1618 O O . ASN A 1 204 ? -3.751 -13.459 -7.202 1.00 59.09 204 ASN A O 1
ATOM 1622 N N . LEU A 1 205 ? -4.548 -11.362 -7.151 1.00 54.50 205 LEU A N 1
ATOM 1623 C CA . LEU A 1 205 ? -5.944 -11.791 -6.994 1.00 54.50 205 LEU A CA 1
ATOM 1624 C C . LEU A 1 205 ? -6.499 -12.448 -8.276 1.00 54.50 205 LEU A C 1
ATOM 1626 O O . LEU A 1 205 ? -7.579 -13.021 -8.261 1.00 54.50 205 LEU A O 1
ATOM 1630 N N . GLU A 1 206 ? -5.721 -12.486 -9.357 1.00 41.31 206 GLU A N 1
ATOM 1631 C CA . GLU A 1 206 ? -5.872 -13.478 -10.416 1.00 41.31 206 GLU A CA 1
ATOM 1632 C C . GLU A 1 206 ? -4.709 -14.472 -10.368 1.00 41.31 206 GLU A C 1
ATOM 1634 O O . GLU A 1 206 ? -3.547 -14.085 -10.217 1.00 41.31 206 GLU A O 1
ATOM 1639 N N . ALA A 1 207 ? -5.033 -15.766 -10.475 1.00 33.53 207 ALA A N 1
ATOM 1640 C CA . ALA A 1 207 ? -4.045 -16.834 -10.518 1.00 33.53 207 ALA A CA 1
ATOM 1641 C C . ALA A 1 207 ? -2.974 -16.504 -11.574 1.00 33.53 207 ALA A C 1
ATOM 1643 O O . ALA A 1 207 ? -3.335 -16.164 -12.706 1.00 33.53 207 ALA A O 1
ATOM 1644 N N . PRO A 1 208 ? -1.670 -16.611 -11.253 1.00 34.69 208 PRO A N 1
ATOM 1645 C CA . PRO A 1 208 ? -0.650 -16.479 -12.274 1.00 34.69 208 PRO A CA 1
ATOM 1646 C C . PRO A 1 208 ? -0.885 -17.581 -13.304 1.00 34.69 208 PRO A C 1
ATOM 1648 O O . PRO A 1 208 ? -0.728 -18.768 -13.012 1.00 34.69 208 PRO A O 1
ATOM 1651 N N . ARG A 1 209 ? -1.269 -17.189 -14.523 1.00 33.38 209 ARG A N 1
ATOM 1652 C CA . ARG A 1 209 ? -1.106 -18.069 -15.675 1.00 33.38 209 ARG A CA 1
ATOM 1653 C C . ARG A 1 209 ? 0.385 -18.350 -15.767 1.00 33.38 209 ARG A C 1
ATOM 1655 O O . ARG A 1 209 ? 1.206 -17.443 -15.903 1.00 33.38 209 ARG A O 1
ATOM 1662 N N . ILE A 1 210 ? 0.716 -19.615 -15.566 1.00 37.62 210 ILE A N 1
ATOM 1663 C CA . ILE A 1 210 ? 2.066 -20.149 -15.618 1.00 37.62 210 ILE A CA 1
ATOM 1664 C C . ILE A 1 210 ? 2.568 -19.951 -17.053 1.00 37.62 210 ILE A C 1
ATOM 1666 O O . ILE A 1 210 ? 2.315 -20.775 -17.922 1.00 37.62 210 ILE A O 1
ATOM 1670 N N . SER A 1 211 ? 3.234 -18.822 -17.305 1.00 41.00 211 SER A N 1
ATOM 1671 C CA . SER A 1 211 ? 4.124 -18.617 -18.458 1.00 41.00 211 SER A CA 1
ATOM 1672 C C . SER A 1 211 ? 5.083 -17.423 -18.301 1.00 41.00 211 SER A C 1
ATOM 1674 O O . SER A 1 211 ? 6.135 -17.419 -18.937 1.00 41.00 211 SER A O 1
ATOM 1676 N N . GLU A 1 212 ? 4.800 -16.438 -17.434 1.00 52.88 212 GLU A N 1
ATOM 1677 C CA . GLU A 1 212 ? 5.584 -15.186 -17.335 1.00 52.88 212 GLU A CA 1
ATOM 1678 C C . GLU A 1 212 ? 5.810 -14.735 -15.880 1.00 52.88 212 GLU A C 1
ATOM 1680 O O . GLU A 1 212 ? 5.301 -13.707 -15.433 1.00 52.88 212 GLU A O 1
ATOM 1685 N N . VAL A 1 213 ? 6.554 -15.525 -15.098 1.00 56.16 213 VAL A N 1
ATOM 1686 C CA . VAL A 1 213 ? 6.792 -15.247 -13.669 1.00 56.16 213 VAL A CA 1
ATOM 1687 C C . VAL A 1 213 ? 7.301 -13.816 -13.455 1.00 56.16 213 VAL A C 1
ATOM 1689 O O . VAL A 1 213 ? 8.377 -13.440 -13.919 1.00 56.16 213 VAL A O 1
ATOM 1692 N N . GLY A 1 214 ? 6.512 -13.034 -12.717 1.00 66.44 214 GLY A N 1
ATOM 1693 C CA . GLY A 1 214 ? 6.893 -11.728 -12.195 1.00 66.44 214 GLY A CA 1
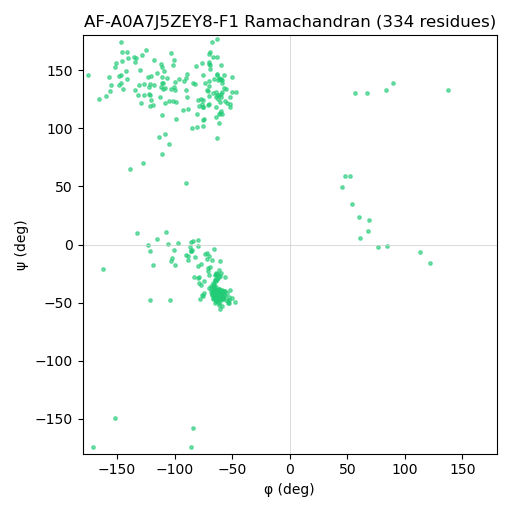ATOM 1694 C C . GLY A 1 214 ? 6.719 -10.547 -13.149 1.00 66.44 214 GLY A C 1
ATOM 1695 O O . GLY A 1 214 ? 7.006 -9.436 -12.721 1.00 66.44 214 GLY A O 1
ATOM 1696 N N . PHE A 1 215 ? 6.265 -10.705 -14.397 1.00 81.00 215 PHE A N 1
ATOM 1697 C CA . PHE A 1 215 ? 6.030 -9.539 -15.261 1.00 81.00 215 PHE A CA 1
ATOM 1698 C C . PHE A 1 215 ? 4.695 -8.855 -14.924 1.00 81.00 215 PHE A C 1
ATOM 1700 O O . PHE A 1 215 ? 3.646 -9.492 -14.929 1.00 81.00 215 PHE A O 1
ATOM 1707 N N . ILE A 1 216 ? 4.730 -7.558 -14.619 1.00 79.75 216 ILE A N 1
ATOM 1708 C CA . ILE A 1 216 ? 3.563 -6.741 -14.278 1.00 79.75 216 ILE A CA 1
ATOM 1709 C C . ILE A 1 216 ? 3.422 -5.583 -15.268 1.00 79.75 216 ILE A C 1
ATOM 1711 O O . ILE A 1 216 ? 4.409 -5.000 -15.720 1.00 79.75 216 ILE A O 1
ATOM 1715 N N . CYS A 1 217 ? 2.182 -5.220 -15.587 1.00 73.19 217 CYS A N 1
ATOM 1716 C CA . CYS A 1 217 ? 1.863 -4.068 -16.426 1.00 73.19 217 CYS A CA 1
ATOM 1717 C C . CYS A 1 217 ? 1.250 -2.972 -15.559 1.00 73.19 217 CYS A C 1
ATOM 1719 O O . CYS A 1 217 ? 0.051 -2.985 -15.313 1.00 73.19 217 CYS A O 1
ATOM 1721 N N . LEU A 1 218 ? 2.069 -2.025 -15.100 1.00 66.69 218 LEU A N 1
ATOM 1722 C CA . LEU A 1 218 ? 1.581 -0.878 -14.336 1.00 66.69 218 LEU A CA 1
ATOM 1723 C C . LEU A 1 218 ? 1.468 0.357 -15.242 1.00 66.69 218 LEU A C 1
ATOM 1725 O O . LEU A 1 218 ? 2.381 0.606 -16.028 1.00 66.69 218 LEU A O 1
ATOM 1729 N N . PRO A 1 219 ? 0.422 1.192 -15.118 1.00 69.06 219 PRO A N 1
ATOM 1730 C CA . PRO A 1 219 ? 0.372 2.491 -15.796 1.00 69.06 219 PRO A CA 1
ATOM 1731 C C . PRO A 1 219 ? 1.347 3.512 -15.177 1.00 69.06 219 PRO A C 1
ATOM 1733 O O . PRO A 1 219 ? 1.610 4.567 -15.755 1.00 69.06 219 PRO A O 1
ATOM 1736 N N . HIS A 1 220 ? 1.896 3.211 -13.997 1.00 77.94 220 HIS A N 1
ATOM 1737 C CA . HIS A 1 220 ? 2.764 4.088 -13.221 1.00 77.94 220 HIS A CA 1
ATOM 1738 C C . HIS A 1 220 ? 3.816 3.288 -12.442 1.00 77.94 220 HIS A C 1
ATOM 1740 O O . HIS A 1 220 ? 3.527 2.207 -11.933 1.00 77.94 220 HIS A O 1
ATOM 1746 N N . ILE A 1 221 ? 5.019 3.848 -12.285 1.00 85.19 221 ILE A N 1
ATOM 1747 C CA . ILE A 1 221 ? 6.069 3.312 -11.409 1.00 85.19 221 ILE A CA 1
ATOM 1748 C C . ILE A 1 221 ? 6.417 4.309 -10.301 1.00 85.19 221 ILE A C 1
ATOM 1750 O O . ILE A 1 221 ? 6.551 5.503 -10.553 1.00 85.19 221 ILE A O 1
ATOM 1754 N N . PHE A 1 222 ? 6.583 3.816 -9.072 1.00 86.25 222 PHE A N 1
ATOM 1755 C CA . PHE A 1 222 ? 6.878 4.620 -7.886 1.00 86.25 222 PHE A CA 1
ATOM 1756 C C . PHE A 1 222 ? 8.001 3.993 -7.065 1.00 86.25 222 PHE A C 1
ATOM 1758 O O . PHE A 1 222 ? 7.955 2.794 -6.780 1.00 86.25 222 PHE A O 1
ATOM 1765 N N . ASN A 1 223 ? 8.978 4.801 -6.657 1.00 87.19 223 ASN A N 1
ATOM 1766 C CA . ASN A 1 223 ? 9.961 4.419 -5.653 1.00 87.19 223 ASN A CA 1
ATOM 1767 C C . ASN A 1 223 ? 9.551 4.996 -4.282 1.00 87.19 223 ASN A C 1
ATOM 1769 O O . ASN A 1 223 ? 9.706 6.201 -4.057 1.00 87.19 223 ASN A O 1
ATOM 1773 N N . PRO A 1 224 ? 9.091 4.163 -3.331 1.00 78.12 224 PRO A N 1
ATOM 1774 C CA . PRO A 1 224 ? 8.642 4.646 -2.027 1.00 78.12 224 PRO A CA 1
ATOM 1775 C C . PRO A 1 224 ? 9.770 5.187 -1.140 1.00 78.12 224 PRO A C 1
A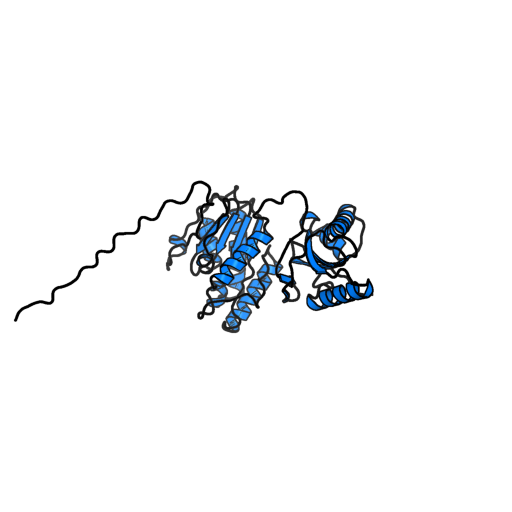TOM 1777 O O . PRO A 1 224 ? 9.483 5.948 -0.217 1.00 78.12 224 PRO A O 1
ATOM 1780 N N . PHE A 1 225 ? 11.031 4.836 -1.416 1.00 84.81 225 PHE A N 1
ATOM 1781 C CA . PHE A 1 225 ? 12.191 5.282 -0.634 1.00 84.81 225 PHE A CA 1
ATOM 1782 C C . PHE A 1 225 ? 12.686 6.665 -1.044 1.00 84.81 225 PHE A C 1
ATOM 1784 O O . PHE A 1 225 ? 13.253 7.383 -0.227 1.00 84.81 225 PHE A O 1
ATOM 1791 N N . SER A 1 226 ? 12.472 7.047 -2.302 1.00 86.44 226 SER A N 1
ATOM 1792 C CA . SER A 1 226 ? 12.804 8.384 -2.793 1.00 86.44 226 SER A CA 1
ATOM 1793 C C . SER A 1 226 ? 11.592 9.301 -2.916 1.00 86.44 226 SER A C 1
ATOM 1795 O O . SER A 1 226 ? 11.775 10.499 -3.118 1.00 86.44 226 SER A O 1
ATOM 1797 N N . LYS A 1 227 ? 10.376 8.748 -2.802 1.00 82.75 227 LYS A N 1
ATOM 1798 C CA . LYS A 1 227 ? 9.099 9.438 -3.042 1.00 82.75 227 LYS A CA 1
ATOM 1799 C C . LYS A 1 227 ? 8.960 9.984 -4.466 1.00 82.75 227 LYS A C 1
ATOM 1801 O O . LYS A 1 227 ? 8.180 10.898 -4.713 1.00 82.75 227 LYS A O 1
ATOM 1806 N N . LEU A 1 228 ? 9.693 9.405 -5.417 1.00 84.00 228 LEU A N 1
ATOM 1807 C CA . LEU A 1 228 ? 9.655 9.789 -6.826 1.00 84.00 228 LEU A CA 1
ATOM 1808 C C . LEU A 1 228 ? 8.925 8.735 -7.659 1.00 84.00 228 LEU A C 1
ATOM 1810 O O . LEU A 1 228 ? 9.057 7.532 -7.429 1.00 84.00 228 LEU A O 1
ATOM 1814 N N . GLY A 1 229 ? 8.175 9.191 -8.661 1.00 87.06 229 GLY A N 1
ATOM 1815 C CA . GLY A 1 229 ? 7.401 8.332 -9.550 1.00 87.06 229 GLY A CA 1
ATOM 1816 C C . GLY A 1 229 ? 7.311 8.854 -10.980 1.00 87.06 229 GLY A C 1
ATOM 1817 O O . GLY A 1 229 ? 7.799 9.937 -11.319 1.00 87.06 229 GLY A O 1
ATOM 1818 N N . ALA A 1 230 ? 6.712 8.046 -11.846 1.00 84.25 230 ALA A N 1
ATOM 1819 C CA . ALA A 1 230 ? 6.551 8.347 -13.256 1.00 84.25 230 ALA A CA 1
ATOM 1820 C C . ALA A 1 230 ? 5.376 7.588 -13.871 1.00 84.25 230 ALA A C 1
ATOM 1822 O O . ALA A 1 230 ? 5.279 6.368 -13.744 1.00 84.25 230 ALA A O 1
ATOM 1823 N N . ASN A 1 231 ? 4.530 8.299 -14.619 1.00 81.44 231 ASN A N 1
ATOM 1824 C CA . ASN A 1 231 ? 3.552 7.659 -15.496 1.00 81.44 231 ASN A CA 1
ATOM 1825 C C . ASN A 1 231 ? 4.280 6.998 -16.670 1.00 81.44 231 ASN A C 1
ATOM 1827 O O . ASN A 1 231 ? 5.187 7.595 -17.268 1.00 81.44 231 ASN A O 1
ATOM 1831 N N . LEU A 1 232 ? 3.876 5.776 -17.002 1.00 79.19 232 LEU A N 1
ATOM 1832 C CA . LEU A 1 232 ? 4.398 5.049 -18.148 1.00 79.19 232 LEU A CA 1
ATOM 1833 C C . LEU A 1 232 ? 3.550 5.397 -19.367 1.00 79.19 232 LEU A C 1
ATOM 1835 O O . LEU A 1 232 ? 2.328 5.289 -19.344 1.00 79.19 232 LEU A O 1
ATOM 1839 N N . ARG A 1 233 ? 4.208 5.831 -20.448 1.00 71.38 233 ARG A N 1
ATOM 1840 C CA . ARG A 1 233 ? 3.516 6.254 -21.678 1.00 71.38 233 ARG A CA 1
ATOM 1841 C C . ARG A 1 233 ? 2.741 5.112 -22.333 1.00 71.38 233 ARG A C 1
ATOM 1843 O O . ARG A 1 233 ? 1.762 5.358 -23.025 1.00 71.38 233 ARG A O 1
ATOM 1850 N N . ARG A 1 234 ? 3.215 3.876 -22.161 1.00 76.50 234 ARG A N 1
ATOM 1851 C CA . ARG A 1 234 ? 2.609 2.669 -22.719 1.00 76.50 234 ARG A CA 1
ATOM 1852 C C . ARG A 1 234 ? 2.995 1.460 -21.876 1.00 76.50 234 ARG A C 1
ATOM 1854 O O . ARG A 1 234 ? 4.171 1.310 -21.551 1.00 76.50 234 ARG A O 1
ATOM 1861 N N . ALA A 1 235 ? 2.038 0.576 -21.605 1.00 75.31 235 ALA A N 1
ATOM 1862 C CA . ALA A 1 235 ? 2.332 -0.747 -21.066 1.00 75.31 235 ALA A CA 1
ATOM 1863 C C . ALA A 1 235 ? 3.153 -1.543 -22.096 1.00 75.31 235 ALA A C 1
ATOM 1865 O O . ALA A 1 235 ? 2.717 -1.752 -23.232 1.00 75.31 235 ALA A O 1
ATOM 1866 N N . LEU A 1 236 ? 4.373 -1.930 -21.728 1.00 88.06 236 LEU A N 1
ATOM 1867 C CA . LEU A 1 236 ? 5.236 -2.745 -22.580 1.00 88.06 236 LEU A CA 1
ATOM 1868 C C . LEU A 1 236 ? 4.992 -4.224 -22.307 1.00 88.06 236 LEU A C 1
ATOM 1870 O O . LEU A 1 236 ? 4.804 -4.619 -21.164 1.00 88.06 236 LEU A O 1
ATOM 1874 N N . GLN A 1 237 ? 5.046 -5.032 -23.362 1.00 88.44 237 GLN A N 1
ATOM 1875 C CA . GLN A 1 237 ? 4.921 -6.484 -23.268 1.00 88.44 237 GLN A CA 1
ATOM 1876 C C . GLN A 1 237 ? 6.265 -7.119 -22.873 1.00 88.44 237 GLN A C 1
ATOM 1878 O O . GLN A 1 237 ? 7.317 -6.564 -23.215 1.00 88.44 237 GLN A O 1
ATOM 1883 N N . PRO A 1 238 ? 6.280 -8.295 -22.229 1.00 87.81 238 PRO A N 1
ATOM 1884 C CA . PRO A 1 238 ? 7.514 -8.978 -21.822 1.00 87.81 238 PRO A CA 1
ATOM 1885 C C . PRO A 1 238 ? 8.416 -9.369 -23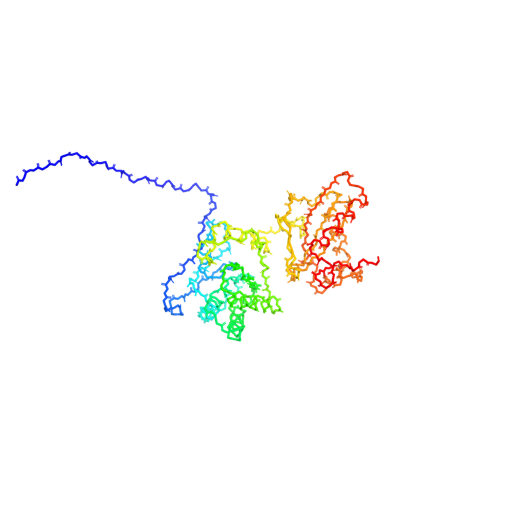.001 1.00 87.81 238 PRO A C 1
ATOM 1887 O O . PRO A 1 238 ? 9.637 -9.435 -22.857 1.00 87.81 238 PRO A O 1
ATOM 1890 N N . THR A 1 239 ? 7.838 -9.552 -24.187 1.00 92.44 239 THR A N 1
ATOM 1891 C CA . THR A 1 239 ? 8.541 -9.820 -25.454 1.00 92.44 239 THR A CA 1
ATOM 1892 C C . THR A 1 239 ? 9.138 -8.564 -26.105 1.00 92.44 239 THR A C 1
ATOM 1894 O O . THR A 1 239 ? 9.778 -8.641 -27.155 1.00 92.44 239 THR A O 1
ATOM 1897 N N . THR A 1 240 ? 8.964 -7.379 -25.505 1.00 93.62 240 THR A N 1
ATOM 1898 C CA . THR A 1 240 ? 9.519 -6.124 -26.040 1.00 93.62 240 THR A CA 1
ATOM 1899 C C . THR A 1 240 ? 11.049 -6.166 -26.025 1.00 93.62 240 THR A C 1
ATOM 1901 O O . THR A 1 240 ? 11.654 -6.479 -25.003 1.00 93.62 240 THR A O 1
ATOM 1904 N N . LYS A 1 241 ? 11.677 -5.818 -27.157 1.00 96.19 241 LYS A N 1
ATOM 1905 C CA . LYS A 1 241 ? 13.138 -5.733 -27.341 1.00 96.19 241 LYS A CA 1
ATOM 1906 C C . LYS A 1 241 ? 13.621 -4.283 -27.320 1.00 96.19 241 LYS A C 1
ATOM 1908 O O . LYS A 1 241 ? 12.827 -3.368 -27.530 1.00 96.19 241 LYS A O 1
ATOM 1913 N N . ASN A 1 242 ? 14.933 -4.092 -27.158 1.00 97.06 242 ASN A N 1
ATOM 1914 C CA . ASN A 1 242 ? 15.589 -2.777 -27.174 1.00 97.06 242 ASN A CA 1
ATOM 1915 C C . ASN A 1 242 ? 14.922 -1.788 -26.195 1.00 97.06 242 ASN A C 1
ATOM 1917 O O . ASN A 1 242 ? 14.379 -0.748 -26.580 1.00 97.06 242 ASN A O 1
ATOM 1921 N N . ALA A 1 243 ? 14.907 -2.177 -24.920 1.00 96.62 243 ALA A N 1
ATOM 1922 C CA . ALA A 1 243 ? 14.078 -1.566 -23.890 1.00 96.62 243 ALA A CA 1
ATOM 1923 C C . ALA A 1 243 ? 14.848 -1.285 -22.595 1.00 96.62 243 ALA A C 1
ATOM 1925 O O . ALA A 1 243 ? 15.853 -1.927 -22.283 1.00 96.62 243 ALA A O 1
ATOM 1926 N N . VAL A 1 244 ? 14.323 -0.330 -21.834 1.00 97.50 244 VAL A N 1
ATOM 1927 C CA . VAL A 1 244 ? 14.617 -0.111 -20.419 1.00 97.50 244 VAL A CA 1
ATOM 1928 C C . VAL A 1 244 ? 13.480 -0.735 -19.614 1.00 97.50 244 VAL A C 1
ATOM 1930 O O . VAL A 1 244 ? 12.300 -0.539 -19.925 1.00 97.50 244 VAL A O 1
ATOM 1933 N N . TYR A 1 245 ? 13.832 -1.495 -18.587 1.00 96.25 245 TYR A N 1
ATOM 1934 C CA . TYR A 1 245 ? 12.901 -2.181 -17.695 1.00 96.25 245 TYR A CA 1
ATOM 1935 C C . TYR A 1 245 ? 13.232 -1.854 -16.241 1.00 96.25 245 TYR A C 1
ATOM 1937 O O . TYR A 1 245 ? 14.327 -1.389 -15.922 1.00 96.25 245 TYR A O 1
ATOM 1945 N N . ALA A 1 246 ? 12.280 -2.119 -15.357 1.00 95.81 246 ALA A N 1
ATOM 1946 C CA . ALA A 1 246 ? 12.490 -2.112 -13.923 1.00 95.81 246 ALA A CA 1
ATOM 1947 C C . ALA A 1 246 ? 12.295 -3.513 -13.351 1.00 95.81 246 ALA A C 1
ATOM 1949 O O . ALA A 1 246 ? 11.463 -4.287 -13.827 1.00 95.81 246 ALA A O 1
ATOM 1950 N N . VAL A 1 247 ? 13.049 -3.808 -12.298 1.00 95.31 247 VAL A N 1
ATOM 1951 C CA . VAL A 1 247 ? 12.792 -4.897 -11.362 1.00 95.31 247 VAL A CA 1
ATOM 1952 C C . VAL A 1 247 ? 12.373 -4.279 -10.035 1.00 95.31 247 VAL A C 1
ATOM 1954 O O . VAL A 1 247 ? 12.991 -3.332 -9.554 1.00 95.31 247 VAL A O 1
ATOM 1957 N N . ARG A 1 248 ? 11.316 -4.817 -9.440 1.00 92.50 248 ARG A N 1
ATOM 1958 C CA . ARG A 1 248 ? 10.744 -4.381 -8.171 1.00 92.50 248 ARG A CA 1
ATOM 1959 C C . ARG A 1 248 ? 10.732 -5.553 -7.207 1.00 92.50 248 ARG A C 1
ATOM 1961 O O . ARG A 1 248 ? 10.227 -6.620 -7.544 1.00 92.50 248 ARG A O 1
ATOM 1968 N N . CYS A 1 249 ? 11.245 -5.353 -5.999 1.00 89.12 249 CYS A N 1
ATOM 1969 C CA . CYS A 1 249 ? 11.053 -6.335 -4.938 1.00 89.12 249 CYS A CA 1
ATOM 1970 C C . CYS A 1 249 ? 9.631 -6.210 -4.377 1.00 89.12 249 CYS A C 1
ATOM 1972 O O . CYS A 1 249 ? 9.226 -5.139 -3.933 1.00 89.12 249 CYS A O 1
ATOM 19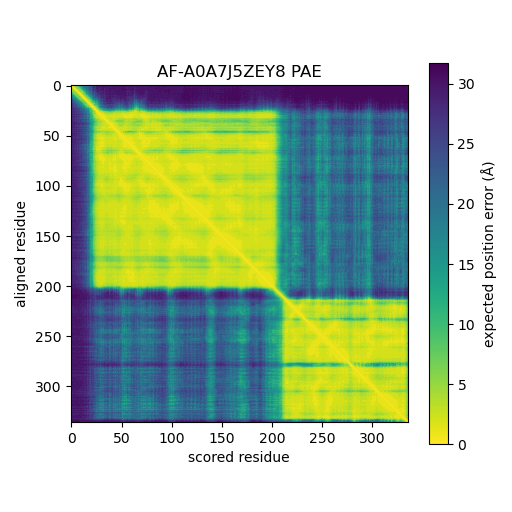74 N N . ARG A 1 250 ? 8.860 -7.295 -4.361 1.00 83.12 250 ARG A N 1
ATOM 1975 C CA . ARG A 1 250 ? 7.519 -7.320 -3.766 1.00 83.12 250 ARG A CA 1
ATOM 1976 C C . ARG A 1 250 ? 7.554 -7.225 -2.238 1.00 83.12 250 ARG A C 1
ATOM 1978 O O . ARG A 1 250 ? 6.589 -6.747 -1.663 1.00 83.12 250 ARG A O 1
ATOM 1985 N N . ALA A 1 251 ? 8.646 -7.654 -1.599 1.00 76.88 251 ALA A N 1
ATOM 1986 C CA . ALA A 1 251 ? 8.770 -7.640 -0.142 1.00 76.88 251 ALA A CA 1
ATOM 1987 C C . ALA A 1 251 ? 9.051 -6.239 0.424 1.00 76.88 251 ALA A C 1
ATOM 1989 O O . ALA A 1 251 ? 8.428 -5.849 1.402 1.00 76.88 251 ALA A O 1
ATOM 1990 N N . CYS A 1 252 ? 9.956 -5.466 -0.190 1.00 81.06 252 CYS A N 1
ATOM 1991 C CA . CYS A 1 252 ? 10.313 -4.132 0.315 1.00 81.06 252 CYS A CA 1
ATOM 1992 C C . CYS A 1 252 ? 10.089 -2.985 -0.669 1.00 81.06 252 CYS A C 1
ATOM 1994 O O . CYS A 1 252 ? 10.296 -1.835 -0.307 1.00 81.06 252 CYS A O 1
ATOM 1996 N N . HIS A 1 253 ? 9.707 -3.265 -1.915 1.00 86.19 253 HIS A N 1
ATOM 1997 C CA . HIS A 1 253 ? 9.432 -2.267 -2.955 1.00 86.19 253 HIS A CA 1
ATOM 1998 C C . HIS A 1 253 ? 10.633 -1.463 -3.468 1.00 86.19 253 HIS A C 1
ATOM 2000 O O . HIS A 1 253 ? 10.434 -0.509 -4.221 1.00 86.19 253 HIS A O 1
ATOM 2006 N N . LYS A 1 254 ? 11.874 -1.855 -3.142 1.00 92.69 254 LYS A N 1
ATOM 2007 C CA . LYS A 1 254 ? 13.057 -1.269 -3.785 1.00 92.69 254 LYS A CA 1
ATOM 2008 C C . LYS A 1 254 ? 13.050 -1.571 -5.286 1.00 92.69 254 LYS A C 1
ATOM 2010 O O . LYS A 1 254 ? 12.611 -2.642 -5.719 1.00 92.69 254 LYS A O 1
ATOM 2015 N N . LEU A 1 255 ? 13.553 -0.613 -6.062 1.00 95.75 255 LEU A N 1
ATOM 2016 C CA . LEU A 1 255 ? 13.611 -0.686 -7.518 1.00 95.75 255 LEU A CA 1
ATOM 2017 C C . LEU A 1 255 ? 15.048 -0.834 -8.017 1.00 95.75 255 LEU A C 1
ATOM 2019 O O . LEU A 1 255 ? 15.951 -0.139 -7.557 1.00 95.75 255 LEU A O 1
ATOM 2023 N N . TYR A 1 256 ? 15.214 -1.691 -9.014 1.00 97.50 256 TYR A N 1
ATOM 2024 C CA . TYR A 1 256 ? 16.340 -1.731 -9.940 1.00 97.50 256 TYR A CA 1
ATOM 2025 C C . TYR A 1 256 ? 15.836 -1.304 -11.314 1.00 97.50 256 TYR A C 1
ATOM 2027 O O . TYR A 1 256 ? 14.725 -1.661 -11.702 1.00 97.50 256 TYR A O 1
ATOM 2035 N N . VAL A 1 257 ? 16.651 -0.589 -12.070 1.00 97.62 257 VAL A N 1
ATOM 2036 C CA . VAL A 1 257 ? 16.393 -0.261 -13.471 1.00 97.62 257 VAL A CA 1
ATOM 2037 C C . VAL A 1 257 ? 17.553 -0.782 -14.306 1.00 97.62 257 VAL A C 1
ATOM 2039 O O . VAL A 1 257 ? 18.710 -0.644 -13.917 1.00 97.62 257 VAL A O 1
ATOM 2042 N N . GLY A 1 258 ? 17.237 -1.412 -15.433 1.00 96.94 258 GLY A N 1
ATOM 2043 C CA . GLY A 1 258 ? 18.224 -1.997 -16.332 1.00 96.94 258 GLY A CA 1
ATOM 2044 C C . GLY A 1 258 ? 17.859 -1.804 -17.798 1.00 96.94 258 GLY A C 1
ATOM 2045 O O . GLY A 1 258 ? 16.716 -1.494 -18.144 1.00 96.94 258 GLY A O 1
ATOM 2046 N N . GLU A 1 259 ? 18.832 -2.029 -18.677 1.00 97.19 259 GLU A N 1
ATOM 2047 C CA . GLU A 1 259 ? 18.636 -2.064 -20.127 1.00 97.19 259 GLU A CA 1
ATOM 2048 C C . GLU A 1 259 ? 18.812 -3.460 -20.728 1.00 97.19 259 GLU A C 1
ATOM 2050 O O . GLU A 1 259 ? 19.532 -4.314 -20.202 1.00 97.19 259 GLU A O 1
ATOM 2055 N N . THR A 1 260 ? 18.137 -3.701 -21.852 1.00 96.69 260 THR A N 1
ATOM 2056 C CA . THR A 1 260 ? 18.341 -4.907 -22.652 1.00 96.69 260 THR A CA 1
ATOM 2057 C C . THR A 1 260 ? 18.158 -4.639 -24.141 1.00 96.69 260 THR A C 1
ATOM 2059 O O . THR A 1 260 ? 17.232 -3.946 -24.572 1.00 96.69 260 THR A O 1
ATOM 2062 N N . ARG A 1 261 ? 19.030 -5.236 -24.960 1.00 96.75 261 ARG A N 1
ATOM 2063 C CA . ARG A 1 261 ? 18.820 -5.343 -26.413 1.00 96.75 261 ARG A CA 1
ATOM 2064 C C . ARG A 1 261 ? 17.843 -6.472 -26.762 1.00 96.75 261 ARG A C 1
ATOM 2066 O O . ARG A 1 261 ? 17.157 -6.390 -27.778 1.00 96.75 261 ARG A O 1
ATOM 2073 N N . HIS A 1 262 ? 17.781 -7.503 -25.924 1.00 95.31 262 HIS A N 1
ATOM 2074 C CA . HIS A 1 262 ? 16.904 -8.660 -26.085 1.00 95.31 262 HIS A CA 1
ATOM 2075 C C . HIS A 1 262 ? 15.519 -8.400 -25.488 1.00 95.31 262 HIS A C 1
ATOM 2077 O O . HIS A 1 262 ? 15.220 -7.292 -25.051 1.00 95.31 262 HIS A O 1
ATOM 2083 N N . GLU A 1 263 ? 14.677 -9.430 -25.476 1.00 94.94 263 GLU A N 1
ATOM 2084 C CA . GLU A 1 263 ? 13.376 -9.384 -24.811 1.00 94.94 263 GLU A CA 1
ATOM 2085 C C . GLU A 1 263 ? 13.553 -9.148 -23.313 1.00 94.94 263 GLU A C 1
ATOM 2087 O O . GLU A 1 263 ? 14.495 -9.667 -22.699 1.00 94.94 263 GLU A O 1
ATOM 2092 N N . ILE A 1 264 ? 12.641 -8.376 -22.722 1.00 94.69 264 ILE A N 1
ATOM 2093 C CA . ILE A 1 264 ? 12.643 -8.135 -21.278 1.00 94.69 264 ILE A CA 1
ATOM 2094 C C . ILE A 1 264 ? 12.536 -9.473 -20.538 1.00 94.69 264 ILE A C 1
ATOM 2096 O O . ILE A 1 264 ? 13.338 -9.736 -19.647 1.00 94.69 264 ILE A O 1
ATOM 2100 N N . SER A 1 265 ? 11.638 -10.363 -20.966 1.00 91.81 265 SER A N 1
ATOM 2101 C CA . SER A 1 265 ? 11.454 -11.701 -20.386 1.00 91.81 265 SER A CA 1
ATOM 2102 C C . SER A 1 265 ? 12.759 -12.502 -20.307 1.00 91.81 265 SER A C 1
ATOM 2104 O O . SER A 1 265 ? 13.076 -13.080 -19.265 1.00 91.81 265 SER A O 1
ATOM 2106 N N . LEU A 1 266 ? 13.557 -12.498 -21.379 1.00 92.00 266 LEU A N 1
ATOM 2107 C CA . LEU A 1 266 ? 14.842 -13.193 -21.424 1.00 92.00 266 LEU A CA 1
ATOM 2108 C C . LEU A 1 266 ? 15.832 -12.578 -20.434 1.00 92.00 266 LEU A C 1
ATOM 2110 O O . LEU A 1 266 ? 16.533 -13.300 -19.725 1.00 92.00 266 LEU A O 1
ATOM 2114 N N . ARG A 1 267 ? 15.865 -11.247 -20.343 1.00 95.25 267 ARG A N 1
ATOM 2115 C CA . ARG A 1 267 ? 16.732 -10.553 -19.391 1.00 95.25 267 ARG A CA 1
ATOM 2116 C C . ARG A 1 267 ? 16.344 -10.843 -17.938 1.00 95.25 267 ARG A C 1
ATOM 2118 O O . ARG A 1 267 ? 17.223 -11.044 -17.103 1.00 95.25 267 ARG A O 1
ATOM 2125 N N . ILE A 1 268 ? 15.051 -10.931 -17.638 1.00 93.75 268 ILE A N 1
ATOM 2126 C CA . ILE A 1 268 ? 14.563 -11.307 -16.304 1.00 93.75 268 ILE A CA 1
ATOM 2127 C C . ILE A 1 268 ? 14.928 -12.756 -15.967 1.00 93.75 268 ILE A C 1
ATOM 2129 O O . ILE A 1 268 ? 15.422 -13.011 -14.869 1.00 93.75 268 ILE A O 1
ATOM 2133 N N . LYS A 1 269 ? 14.811 -13.692 -16.920 1.00 88.62 269 LYS A N 1
ATOM 2134 C CA . LYS A 1 269 ? 15.289 -15.078 -16.741 1.00 88.62 269 LYS A CA 1
ATOM 2135 C C . LYS A 1 269 ? 16.783 -15.133 -16.408 1.00 88.62 269 LYS A C 1
ATOM 2137 O O . LYS A 1 269 ? 17.178 -15.886 -15.523 1.00 88.62 269 LYS A O 1
ATOM 2142 N N . GLN A 1 270 ? 17.606 -14.304 -17.055 1.00 90.88 270 GLN A N 1
ATOM 2143 C CA . GLN A 1 270 ? 19.038 -14.202 -16.737 1.00 90.88 270 GLN A CA 1
ATOM 2144 C C . GLN A 1 270 ? 19.285 -13.702 -15.306 1.00 90.88 270 GLN A C 1
ATOM 2146 O O . GLN A 1 270 ? 20.170 -14.223 -14.627 1.00 90.88 270 GLN A O 1
ATOM 2151 N N . HIS A 1 271 ? 18.512 -12.720 -14.829 1.00 92.25 271 HIS A N 1
ATOM 2152 C CA . HIS A 1 271 ? 18.601 -12.277 -13.435 1.00 92.25 271 HIS A CA 1
ATOM 2153 C C . HIS A 1 271 ? 18.201 -13.385 -12.459 1.00 92.25 271 HIS A C 1
ATOM 2155 O O . HIS A 1 271 ? 18.958 -13.658 -11.532 1.00 92.25 271 HIS A O 1
ATOM 2161 N N . LEU A 1 272 ? 17.065 -14.050 -12.687 1.00 88.38 272 LEU A N 1
ATOM 2162 C CA . LEU A 1 272 ? 16.587 -15.147 -11.838 1.00 88.38 272 LEU A CA 1
ATOM 2163 C C . LEU A 1 272 ? 17.586 -16.304 -11.776 1.00 88.38 272 LEU A C 1
ATOM 2165 O O . LEU A 1 272 ? 17.865 -16.813 -10.695 1.00 88.38 272 LEU A O 1
ATOM 2169 N N . TYR A 1 273 ? 18.187 -16.671 -12.909 1.00 85.50 273 TYR A N 1
ATOM 2170 C CA . TYR A 1 273 ? 19.247 -17.677 -12.941 1.00 85.50 273 TYR A CA 1
ATOM 2171 C C . TYR A 1 273 ? 20.436 -17.281 -12.051 1.00 85.50 273 TYR A C 1
ATOM 2173 O O . TYR A 1 273 ? 20.900 -18.087 -11.247 1.00 85.50 273 TYR A O 1
ATOM 2181 N N . ARG A 1 274 ? 20.917 -16.033 -12.143 1.00 85.50 274 ARG A N 1
ATOM 2182 C CA . ARG A 1 274 ? 22.021 -15.534 -11.298 1.00 85.50 274 ARG A CA 1
ATOM 2183 C C . ARG A 1 274 ? 21.667 -15.500 -9.809 1.00 85.50 274 ARG A C 1
ATOM 2185 O O . ARG A 1 274 ? 22.492 -15.870 -8.983 1.00 85.50 274 ARG A O 1
ATOM 2192 N N . ILE A 1 275 ? 20.438 -15.111 -9.472 1.00 85.06 275 ILE A N 1
ATOM 2193 C CA . ILE A 1 275 ? 19.935 -15.136 -8.090 1.00 85.06 275 ILE A CA 1
ATOM 2194 C C . ILE A 1 275 ? 19.945 -16.576 -7.549 1.00 85.06 275 ILE A C 1
ATOM 2196 O O . ILE A 1 275 ? 20.545 -16.823 -6.505 1.00 85.06 275 ILE A O 1
ATOM 2200 N N . ASN A 1 276 ? 19.354 -17.523 -8.285 1.00 78.38 276 ASN A N 1
ATOM 2201 C CA . ASN A 1 276 ? 19.185 -18.917 -7.852 1.00 78.38 276 ASN A CA 1
ATOM 2202 C C . ASN A 1 276 ? 20.494 -19.707 -7.803 1.00 78.38 276 ASN A C 1
ATOM 2204 O O . ASN A 1 276 ? 20.691 -20.535 -6.923 1.00 78.38 276 ASN A O 1
ATOM 2208 N N . SER A 1 277 ? 21.393 -19.455 -8.752 1.00 76.50 277 SER A N 1
ATOM 2209 C CA . SER A 1 277 ? 22.696 -20.127 -8.817 1.00 76.50 277 SER A CA 1
ATOM 2210 C C . SER A 1 277 ? 23.678 -19.650 -7.746 1.00 76.50 277 SER A C 1
ATOM 2212 O O . SER A 1 277 ? 24.760 -20.211 -7.619 1.00 76.50 277 SER A O 1
ATOM 2214 N N . GLY A 1 278 ? 23.346 -18.600 -6.989 1.00 67.25 278 GLY A N 1
ATOM 2215 C CA . GLY A 1 278 ? 24.246 -18.040 -5.986 1.00 67.25 278 GLY A CA 1
ATOM 2216 C C . GLY A 1 278 ? 25.373 -17.180 -6.570 1.00 67.25 278 GLY A C 1
ATOM 2217 O O . GLY A 1 278 ? 26.118 -16.560 -5.808 1.00 67.25 278 GLY A O 1
ATOM 2218 N N . TYR A 1 279 ? 25.478 -17.054 -7.895 1.00 66.88 279 TYR A N 1
ATOM 2219 C CA . TYR A 1 279 ? 26.528 -16.282 -8.559 1.00 66.88 279 TYR A CA 1
ATOM 2220 C C . TYR A 1 279 ? 26.136 -14.809 -8.731 1.00 66.88 279 TYR A C 1
ATOM 2222 O O . TYR A 1 279 ? 25.212 -14.462 -9.465 1.00 66.88 279 TYR A O 1
ATOM 2230 N N . GLY A 1 280 ? 26.889 -13.917 -8.084 1.00 69.75 280 GLY A N 1
ATOM 2231 C CA . GLY A 1 280 ? 26.727 -12.470 -8.212 1.00 69.75 280 GLY A CA 1
ATOM 2232 C C . GLY A 1 280 ? 26.836 -11.745 -6.876 1.00 69.75 280 GLY A C 1
ATOM 2233 O O . GLY A 1 280 ? 26.210 -12.141 -5.888 1.00 69.75 280 GLY A O 1
ATOM 2234 N N . THR A 1 281 ? 27.628 -10.676 -6.875 1.00 82.81 281 THR A N 1
ATOM 2235 C CA . THR A 1 281 ? 27.900 -9.804 -5.722 1.00 82.81 281 THR A CA 1
ATOM 2236 C C . THR A 1 281 ? 27.186 -8.460 -5.815 1.00 82.81 281 THR A C 1
ATOM 2238 O O . THR A 1 281 ? 27.324 -7.641 -4.914 1.00 82.81 281 THR A O 1
ATOM 2241 N N . SER A 1 282 ? 26.420 -8.224 -6.885 1.00 90.06 282 SER A N 1
ATOM 2242 C CA . SER A 1 282 ? 25.777 -6.930 -7.069 1.00 90.06 282 SER A CA 1
ATOM 2243 C C . SER A 1 282 ? 24.665 -6.695 -6.056 1.00 90.06 282 SER A C 1
ATOM 2245 O O . SER A 1 282 ? 24.023 -7.653 -5.608 1.00 90.06 282 SER A O 1
ATOM 2247 N N . VAL A 1 283 ? 24.372 -5.424 -5.762 1.00 94.12 283 VAL A N 1
ATOM 2248 C CA . VAL A 1 283 ? 23.298 -5.035 -4.821 1.00 94.12 283 VAL A CA 1
ATOM 2249 C C . VAL A 1 283 ? 21.983 -5.745 -5.159 1.00 94.12 283 VAL A C 1
ATOM 2251 O O . VAL A 1 283 ? 21.359 -6.341 -4.285 1.00 94.12 283 VAL A O 1
ATOM 2254 N N . LEU A 1 284 ? 21.601 -5.766 -6.442 1.00 94.88 284 LEU A N 1
ATOM 2255 C CA . LEU A 1 284 ? 20.432 -6.501 -6.935 1.00 94.88 284 LEU A CA 1
ATOM 2256 C C . LEU A 1 284 ? 20.435 -7.987 -6.527 1.00 94.88 284 LEU A C 1
ATOM 2258 O O . LEU A 1 284 ? 19.426 -8.488 -6.035 1.00 94.88 284 LEU A O 1
ATOM 2262 N N . TYR A 1 285 ? 21.537 -8.708 -6.750 1.00 92.50 285 TYR A N 1
ATOM 2263 C CA . TYR A 1 285 ? 21.586 -10.152 -6.506 1.00 92.50 285 TYR A CA 1
ATOM 2264 C C . TYR A 1 285 ? 21.650 -10.477 -5.017 1.00 92.50 285 TYR A C 1
ATOM 2266 O O . TYR A 1 285 ? 20.938 -11.372 -4.567 1.00 92.50 285 TYR A O 1
ATOM 2274 N N . LEU A 1 286 ? 22.444 -9.729 -4.245 1.00 90.56 286 LEU A N 1
ATOM 2275 C CA . LEU A 1 286 ? 22.487 -9.868 -2.787 1.00 90.56 286 LEU A CA 1
ATOM 2276 C C . LEU A 1 286 ? 21.112 -9.605 -2.165 1.00 90.56 286 LEU A C 1
ATOM 2278 O O . LEU A 1 286 ? 20.678 -10.342 -1.283 1.00 90.56 286 LEU A O 1
ATOM 2282 N N . HIS A 1 287 ? 20.388 -8.612 -2.683 1.00 93.81 287 HIS A N 1
ATOM 2283 C CA . HIS A 1 287 ? 19.049 -8.282 -2.219 1.00 93.81 287 HIS A CA 1
ATOM 2284 C C . HIS A 1 287 ? 18.052 -9.434 -2.398 1.00 93.81 287 HIS A C 1
ATOM 2286 O O . HIS A 1 287 ? 17.372 -9.817 -1.449 1.00 93.81 287 HIS A O 1
ATOM 2292 N N . PHE A 1 288 ? 17.971 -10.018 -3.597 1.00 88.25 288 PHE A N 1
ATOM 2293 C CA . PHE A 1 288 ? 17.024 -11.107 -3.864 1.00 88.25 288 PHE A CA 1
ATOM 2294 C C . PHE A 1 288 ? 17.469 -12.465 -3.309 1.00 88.25 288 PHE A C 1
ATOM 2296 O O . PHE A 1 288 ? 16.624 -13.335 -3.133 1.00 88.25 288 PHE A O 1
ATOM 2303 N N . LYS A 1 289 ? 18.749 -12.641 -2.956 1.00 84.12 289 LYS A N 1
ATOM 2304 C CA . LYS A 1 289 ? 19.180 -13.771 -2.116 1.00 84.12 289 LYS A CA 1
ATOM 2305 C C . LYS A 1 289 ? 18.595 -13.680 -0.706 1.00 84.12 289 LYS A C 1
ATOM 2307 O O . LYS A 1 289 ? 18.203 -14.699 -0.155 1.00 84.12 289 LYS A O 1
ATOM 2312 N N . LEU A 1 290 ? 18.520 -12.472 -0.142 1.00 85.56 290 LEU A N 1
ATOM 2313 C CA . LEU A 1 290 ? 17.942 -12.246 1.185 1.00 85.56 290 LEU A CA 1
ATOM 2314 C C . LEU A 1 290 ? 16.409 -12.325 1.169 1.00 85.56 290 LEU A C 1
ATOM 2316 O O . LEU A 1 290 ? 15.815 -12.909 2.066 1.00 85.56 290 LEU A O 1
ATOM 2320 N N . HIS A 1 291 ? 15.769 -11.708 0.173 1.00 81.31 291 HIS A N 1
ATOM 2321 C CA . HIS A 1 291 ? 14.306 -11.613 0.107 1.00 81.31 291 HIS A CA 1
ATOM 2322 C C . HIS A 1 291 ? 13.628 -12.788 -0.604 1.00 81.31 291 HIS A C 1
ATOM 2324 O O . HIS A 1 291 ? 12.413 -12.899 -0.517 1.00 81.31 291 HIS A O 1
ATOM 2330 N N . GLY A 1 292 ? 14.385 -13.625 -1.311 1.00 78.38 292 GLY A N 1
ATOM 2331 C CA . GLY A 1 292 ? 13.865 -14.729 -2.111 1.00 78.38 292 GLY A CA 1
ATOM 2332 C C . GLY A 1 292 ? 13.549 -14.327 -3.565 1.00 78.38 292 GLY A C 1
ATOM 2333 O O . GLY A 1 292 ? 13.012 -13.236 -3.817 1.00 78.38 292 GLY A O 1
ATOM 2334 N N . PRO A 1 293 ? 13.880 -15.179 -4.556 1.00 82.25 293 PRO A N 1
ATOM 2335 C CA . PRO A 1 293 ? 13.649 -14.920 -5.983 1.00 82.25 293 PRO A CA 1
ATOM 2336 C C . PRO A 1 293 ? 12.164 -14.750 -6.341 1.00 82.25 293 PRO A C 1
ATOM 2338 O O . PRO A 1 293 ? 11.829 -14.019 -7.272 1.00 82.25 293 PRO A O 1
ATOM 2341 N N . GLU A 1 294 ? 11.257 -15.375 -5.593 1.00 77.75 294 GLU A N 1
ATOM 2342 C CA . GLU A 1 294 ? 9.802 -15.291 -5.757 1.00 77.75 294 GLU A CA 1
ATOM 2343 C C . GLU A 1 294 ? 9.224 -13.903 -5.442 1.00 77.75 294 GLU A C 1
ATOM 2345 O O . GLU A 1 294 ? 8.069 -13.612 -5.765 1.00 77.75 294 GLU A O 1
ATOM 2350 N N . THR A 1 295 ? 10.016 -13.029 -4.816 1.00 80.19 295 THR A N 1
ATOM 2351 C CA . THR A 1 295 ? 9.641 -11.629 -4.590 1.00 80.19 295 THR A CA 1
ATOM 2352 C C . THR A 1 295 ? 9.961 -10.732 -5.785 1.00 80.19 295 THR A C 1
ATOM 2354 O O . THR A 1 295 ? 9.604 -9.554 -5.765 1.00 80.19 295 THR A O 1
ATOM 2357 N N . LEU A 1 296 ? 10.614 -11.246 -6.831 1.00 90.56 296 LEU A N 1
ATOM 2358 C CA . LEU A 1 296 ? 10.985 -10.468 -8.007 1.00 90.56 296 LEU A CA 1
ATOM 2359 C C . LEU A 1 296 ? 9.766 -10.200 -8.896 1.00 90.56 296 LEU A C 1
ATOM 2361 O O . LEU A 1 296 ? 9.164 -11.112 -9.460 1.00 90.56 296 LEU A O 1
ATOM 2365 N N . GLN A 1 297 ? 9.444 -8.920 -9.070 1.00 90.12 297 GLN A N 1
ATOM 2366 C CA . GLN A 1 297 ? 8.547 -8.431 -10.113 1.00 90.12 297 GLN A CA 1
ATOM 2367 C C . GLN A 1 297 ? 9.331 -7.604 -11.136 1.00 90.12 297 GLN A C 1
ATOM 2369 O O . GLN A 1 297 ? 10.376 -7.039 -10.825 1.00 90.12 297 GLN A O 1
ATOM 2374 N N . SER A 1 298 ? 8.834 -7.508 -12.362 1.00 92.00 298 SER A N 1
ATOM 2375 C CA . SER A 1 298 ? 9.466 -6.802 -13.471 1.00 92.00 298 SER A CA 1
ATOM 2376 C C . SER A 1 298 ? 8.433 -6.097 -14.337 1.00 92.00 298 SER A C 1
ATOM 2378 O O . SER A 1 298 ? 7.307 -6.560 -14.453 1.00 92.00 298 SER A O 1
ATOM 2380 N N . LEU A 1 299 ? 8.807 -4.975 -14.940 1.00 91.06 299 LEU A N 1
ATOM 2381 C CA . LEU A 1 299 ? 7.953 -4.228 -15.862 1.00 91.06 299 LEU A CA 1
ATOM 2382 C C . LEU A 1 299 ? 8.794 -3.457 -16.877 1.00 91.06 299 LEU A C 1
ATOM 2384 O O . LEU A 1 299 ? 9.927 -3.075 -16.585 1.00 91.06 299 LEU A O 1
ATOM 2388 N N . GLY A 1 300 ? 8.249 -3.198 -18.063 1.00 92.69 300 GLY A N 1
ATOM 2389 C CA . GLY A 1 300 ? 8.909 -2.343 -19.052 1.00 92.69 300 GLY A CA 1
ATOM 2390 C C . GLY A 1 300 ? 8.629 -0.856 -18.816 1.00 92.69 300 GLY A C 1
ATOM 2391 O O . GLY A 1 300 ? 7.499 -0.484 -18.518 1.00 92.69 300 GLY A O 1
ATOM 2392 N N . LEU A 1 301 ? 9.651 -0.011 -18.975 1.00 93.75 301 LEU A N 1
ATOM 2393 C CA . LEU A 1 301 ? 9.568 1.438 -18.744 1.00 93.75 301 LEU A CA 1
ATOM 2394 C C . LEU A 1 301 ? 9.513 2.241 -20.041 1.00 93.75 301 LEU A C 1
ATOM 2396 O O . LEU A 1 301 ? 8.696 3.148 -20.195 1.00 93.75 301 LEU A O 1
ATOM 2400 N N . GLU A 1 302 ? 10.411 1.925 -20.970 1.00 95.19 302 GLU A N 1
ATOM 2401 C CA . GLU A 1 302 ? 10.584 2.667 -22.215 1.00 95.19 302 GLU A CA 1
ATOM 2402 C C . GLU A 1 302 ? 11.247 1.763 -23.257 1.00 95.19 302 GLU A C 1
ATOM 2404 O O . GLU A 1 302 ? 12.093 0.936 -22.924 1.00 95.19 302 GLU A O 1
ATOM 2409 N N . SER A 1 303 ? 10.874 1.893 -24.527 1.00 95.12 303 SER A N 1
ATOM 2410 C CA . SER A 1 303 ? 11.464 1.095 -25.604 1.00 95.12 303 SER A CA 1
ATOM 2411 C C . SER A 1 303 ? 11.490 1.876 -26.902 1.00 95.12 303 SER A C 1
ATOM 2413 O O . SER A 1 303 ? 10.511 2.553 -27.223 1.00 95.12 303 SER A O 1
ATOM 2415 N N . SER A 1 304 ? 12.532 1.675 -27.699 1.00 94.50 304 SER A N 1
ATOM 2416 C CA . SER A 1 304 ? 12.540 2.088 -29.098 1.00 94.50 304 SER A CA 1
ATOM 2417 C C . SER A 1 304 ? 13.315 1.082 -29.929 1.00 94.50 304 SER A C 1
ATOM 2419 O O . SER A 1 304 ? 14.431 0.705 -29.583 1.00 94.50 304 SER A O 1
ATOM 2421 N N . ARG A 1 305 ? 12.751 0.681 -31.072 1.00 91.56 305 ARG A N 1
ATOM 2422 C CA . ARG A 1 305 ? 13.423 -0.241 -31.997 1.00 91.56 305 ARG A CA 1
ATOM 2423 C C . ARG A 1 305 ? 14.688 0.374 -32.603 1.00 91.56 305 ARG A C 1
ATOM 2425 O O . ARG A 1 305 ? 15.632 -0.366 -32.851 1.00 91.56 305 ARG A O 1
ATOM 2432 N N . SER A 1 306 ? 14.729 1.697 -32.773 1.00 94.81 306 SER A N 1
ATOM 2433 C CA . SER A 1 306 ? 15.843 2.424 -33.395 1.00 94.81 306 SER A CA 1
ATOM 2434 C C . SER A 1 306 ? 16.964 2.814 -32.430 1.00 94.81 306 SER A C 1
ATOM 2436 O O . SER A 1 306 ? 17.954 3.395 -32.866 1.00 94.81 306 SER A O 1
ATOM 2438 N N . TRP A 1 307 ? 16.842 2.520 -31.130 1.00 97.00 307 TRP A N 1
ATOM 2439 C CA . TRP A 1 307 ? 17.869 2.931 -30.178 1.00 97.00 307 TRP A CA 1
ATOM 2440 C C . TRP A 1 307 ? 19.200 2.225 -30.401 1.00 97.00 307 TRP A C 1
ATOM 2442 O O . TRP A 1 307 ? 19.283 0.993 -30.407 1.00 97.00 307 TRP A O 1
ATOM 2452 N N . THR A 1 308 ? 20.261 3.025 -30.456 1.00 97.31 308 THR A N 1
ATOM 2453 C CA . THR A 1 308 ? 21.629 2.540 -30.279 1.00 97.31 308 THR A CA 1
ATOM 2454 C C . THR A 1 308 ? 21.870 2.132 -28.823 1.00 97.31 308 THR A C 1
ATOM 2456 O O . THR A 1 308 ? 21.139 2.523 -27.908 1.00 97.31 308 THR A O 1
ATOM 2459 N N . THR A 1 309 ? 22.941 1.374 -28.568 1.00 96.44 309 THR A N 1
ATOM 2460 C CA . THR A 1 309 ? 23.357 1.036 -27.194 1.00 96.44 309 THR A CA 1
ATOM 2461 C C . THR A 1 309 ? 23.578 2.288 -26.342 1.00 96.44 309 THR A C 1
ATOM 2463 O O . THR A 1 309 ? 23.166 2.318 -25.184 1.00 96.44 309 THR A O 1
ATOM 2466 N N . ALA A 1 310 ? 24.165 3.346 -26.911 1.00 96.69 310 ALA A N 1
ATOM 2467 C CA . ALA A 1 310 ? 24.391 4.604 -26.203 1.00 96.69 310 ALA A CA 1
ATOM 2468 C C . ALA A 1 310 ? 23.073 5.295 -25.818 1.00 96.69 310 ALA A C 1
ATOM 2470 O O . ALA A 1 310 ? 22.921 5.730 -24.677 1.00 96.69 310 ALA A O 1
ATOM 2471 N N . GLN A 1 311 ? 22.098 5.340 -26.733 1.00 97.81 311 GLN A N 1
ATOM 2472 C CA . GLN A 1 311 ? 20.780 5.930 -26.473 1.00 97.81 311 GLN A CA 1
ATOM 2473 C C . GLN A 1 311 ? 19.999 5.146 -25.414 1.00 97.81 311 GLN A C 1
ATOM 2475 O O . GLN A 1 311 ? 19.423 5.753 -24.509 1.00 97.81 311 GLN A O 1
ATOM 2480 N N . ARG A 1 312 ? 20.027 3.808 -25.476 1.00 97.38 312 ARG A N 1
ATOM 2481 C CA . ARG A 1 312 ? 19.354 2.950 -24.493 1.00 97.38 312 ARG A CA 1
ATOM 2482 C C . ARG A 1 312 ? 19.978 3.070 -23.097 1.00 97.38 312 ARG A C 1
ATOM 2484 O O . ARG A 1 312 ? 19.247 3.232 -22.125 1.00 97.38 312 ARG A O 1
ATOM 2491 N N . ARG A 1 313 ? 21.313 3.107 -22.993 1.00 96.44 313 ARG A N 1
ATOM 2492 C CA . ARG A 1 313 ? 22.022 3.380 -21.723 1.00 96.44 313 ARG A CA 1
ATOM 2493 C C . ARG A 1 313 ? 21.776 4.795 -21.201 1.00 96.44 313 ARG A C 1
ATOM 2495 O O . ARG A 1 313 ? 21.688 5.012 -19.998 1.00 96.44 313 ARG A O 1
ATOM 2502 N N . ALA A 1 314 ? 21.646 5.782 -22.088 1.00 96.75 314 ALA A N 1
ATOM 2503 C CA . ALA A 1 314 ? 21.256 7.130 -21.684 1.00 96.75 314 ALA A CA 1
ATOM 2504 C C . ALA A 1 314 ? 19.822 7.155 -21.126 1.00 96.75 314 ALA A C 1
ATOM 2506 O O . ALA A 1 314 ? 19.570 7.849 -20.144 1.00 96.75 314 ALA A O 1
ATOM 2507 N N . ALA A 1 315 ? 18.899 6.382 -21.708 1.00 96.69 315 ALA A N 1
ATOM 2508 C CA . ALA A 1 315 ? 17.546 6.221 -21.181 1.00 96.69 315 ALA A CA 1
ATOM 2509 C C . ALA A 1 315 ? 17.542 5.543 -19.802 1.00 96.69 315 ALA A C 1
ATOM 2511 O O . ALA A 1 315 ? 16.924 6.069 -18.880 1.00 96.69 315 ALA A O 1
ATOM 2512 N N . GLU A 1 316 ? 18.290 4.451 -19.628 1.00 97.06 316 GLU A N 1
ATOM 2513 C CA . GLU A 1 316 ? 18.502 3.798 -18.326 1.00 97.06 316 GLU A CA 1
ATOM 2514 C C . GLU A 1 316 ? 19.012 4.795 -17.273 1.00 97.06 316 GLU A C 1
ATOM 2516 O O . GLU A 1 316 ? 18.400 4.944 -16.216 1.00 97.06 316 GLU A O 1
ATOM 2521 N N . ARG A 1 317 ? 20.058 5.575 -17.589 1.00 96.38 317 ARG A N 1
ATOM 2522 C CA . ARG A 1 317 ? 20.580 6.620 -16.688 1.00 96.38 317 ARG A CA 1
ATOM 2523 C C . ARG A 1 317 ? 19.520 7.645 -16.288 1.00 96.38 317 ARG A C 1
ATOM 2525 O O . ARG A 1 317 ? 19.429 7.992 -15.109 1.00 96.38 317 ARG A O 1
ATOM 2532 N N . ARG A 1 318 ? 18.704 8.111 -17.242 1.00 96.62 318 ARG A N 1
ATOM 2533 C CA . ARG A 1 318 ? 17.596 9.039 -16.952 1.00 96.62 318 ARG A CA 1
ATOM 2534 C C . ARG A 1 318 ? 16.589 8.419 -15.987 1.00 96.62 318 ARG A C 1
ATOM 2536 O O . ARG A 1 318 ? 16.154 9.102 -15.063 1.00 96.62 318 ARG A O 1
ATOM 2543 N N . TRP A 1 319 ? 16.244 7.147 -16.169 1.00 96.75 319 TRP A N 1
ATOM 2544 C CA . TRP A 1 319 ? 15.334 6.433 -15.274 1.00 96.75 319 TRP A CA 1
ATOM 2545 C C . TRP A 1 319 ? 15.923 6.228 -13.874 1.00 96.75 319 TRP A C 1
ATOM 2547 O O . TRP A 1 319 ? 15.225 6.497 -12.894 1.00 96.75 319 TRP A O 1
ATOM 2557 N N . ASN A 1 320 ? 17.207 5.870 -13.767 1.00 96.00 320 ASN A N 1
ATOM 2558 C CA . ASN A 1 320 ? 17.892 5.741 -12.475 1.00 96.00 320 ASN A CA 1
ATOM 2559 C C . ASN A 1 320 ? 17.863 7.054 -11.692 1.00 96.00 320 ASN A C 1
ATOM 2561 O O . ASN A 1 320 ? 17.565 7.051 -10.499 1.00 96.00 320 ASN A O 1
ATOM 2565 N N . HIS A 1 321 ? 18.135 8.176 -12.367 1.00 94.88 321 HIS A N 1
ATOM 2566 C CA . HIS A 1 321 ? 18.077 9.502 -11.755 1.00 94.88 321 HIS A CA 1
ATOM 2567 C C . HIS A 1 321 ? 16.642 9.884 -11.371 1.00 94.88 321 HIS A C 1
ATOM 2569 O O . HIS A 1 321 ? 16.387 10.297 -10.241 1.00 94.88 321 HIS A O 1
ATOM 2575 N N . ARG A 1 322 ? 15.686 9.688 -12.289 1.00 94.00 322 ARG A N 1
ATOM 2576 C CA . ARG A 1 322 ? 14.275 10.052 -12.096 1.00 94.00 322 ARG A CA 1
ATOM 2577 C C . ARG A 1 322 ? 13.629 9.333 -10.915 1.00 94.00 322 ARG A C 1
ATOM 2579 O O . ARG A 1 322 ? 12.832 9.940 -10.214 1.00 94.00 322 ARG A O 1
ATOM 2586 N N . LEU A 1 323 ? 13.945 8.056 -10.713 1.00 94.12 323 LEU A N 1
ATOM 2587 C CA . LEU A 1 323 ? 13.362 7.243 -9.641 1.00 94.12 323 LEU A CA 1
ATOM 2588 C C . LEU A 1 323 ? 14.289 7.100 -8.425 1.00 94.12 323 LEU A C 1
ATOM 2590 O O . LEU A 1 323 ? 13.875 6.527 -7.417 1.00 94.12 323 LEU A O 1
ATOM 2594 N N . LYS A 1 324 ? 15.527 7.612 -8.489 1.00 94.88 324 LYS A N 1
ATOM 2595 C CA . LYS A 1 324 ? 16.591 7.406 -7.487 1.00 94.88 324 LYS A CA 1
ATOM 2596 C C . LYS A 1 324 ? 16.753 5.929 -7.108 1.00 94.88 324 LYS A C 1
ATOM 2598 O O . LYS A 1 324 ? 16.603 5.543 -5.949 1.00 94.88 324 LYS A O 1
ATOM 2603 N N . THR A 1 325 ? 17.042 5.093 -8.102 1.00 96.38 325 THR A N 1
ATOM 2604 C CA . THR A 1 325 ? 17.186 3.638 -7.906 1.00 96.38 325 THR A CA 1
ATOM 2605 C C . THR A 1 325 ? 18.581 3.199 -7.467 1.00 96.38 325 THR A C 1
ATOM 2607 O O . THR A 1 325 ? 18.807 2.006 -7.308 1.00 96.38 325 THR A O 1
ATOM 2610 N N . ILE A 1 326 ? 19.517 4.125 -7.259 1.00 96.44 326 ILE A N 1
ATOM 2611 C CA . ILE A 1 326 ? 20.852 3.816 -6.731 1.00 96.44 326 ILE A CA 1
ATOM 2612 C C . ILE A 1 326 ? 20.748 3.495 -5.230 1.00 96.44 326 ILE A C 1
ATOM 2614 O O . ILE A 1 326 ? 19.992 4.144 -4.505 1.00 96.44 326 ILE A O 1
ATOM 2618 N N . ASP A 1 327 ? 21.480 2.487 -4.760 1.00 93.25 327 ASP A N 1
ATOM 2619 C CA . ASP A 1 327 ? 21.579 2.140 -3.337 1.00 93.25 327 ASP A CA 1
ATOM 2620 C C . ASP A 1 327 ? 22.080 3.347 -2.499 1.00 93.25 327 ASP A C 1
ATOM 2622 O O . ASP A 1 327 ? 23.001 4.051 -2.935 1.00 93.25 327 ASP A O 1
ATOM 2626 N N . PRO A 1 328 ? 21.468 3.663 -1.333 1.00 92.56 328 PRO A N 1
ATOM 2627 C CA . PRO A 1 328 ? 20.553 2.833 -0.536 1.00 92.56 328 PRO A CA 1
ATOM 2628 C C . PRO A 1 328 ? 19.062 2.924 -0.894 1.00 92.56 328 PRO A C 1
ATOM 2630 O O . PRO A 1 328 ? 18.268 2.123 -0.391 1.00 92.56 328 PRO A O 1
ATOM 2633 N N . THR A 1 329 ? 18.648 3.870 -1.744 1.00 90.50 329 THR A N 1
ATOM 2634 C CA . THR A 1 329 ? 17.225 4.115 -2.062 1.00 90.50 329 THR A CA 1
ATOM 2635 C C . THR A 1 329 ? 16.676 3.223 -3.179 1.00 90.50 329 THR A C 1
ATOM 2637 O O . THR A 1 329 ? 15.475 3.241 -3.450 1.00 90.50 329 THR A O 1
ATOM 2640 N N . GLY A 1 330 ? 17.523 2.417 -3.816 1.00 95.25 330 GLY A N 1
ATOM 2641 C CA . GLY A 1 330 ? 17.121 1.351 -4.730 1.00 95.25 330 GLY A CA 1
ATOM 2642 C C . GLY A 1 330 ? 18.135 0.210 -4.761 1.00 95.25 330 GLY A C 1
ATOM 2643 O O . GLY A 1 330 ? 18.733 -0.101 -3.735 1.00 95.25 330 GLY A O 1
ATOM 2644 N N . LEU A 1 331 ? 18.256 -0.452 -5.910 1.00 96.75 331 LEU A N 1
ATOM 2645 C CA . LEU A 1 331 ? 19.050 -1.670 -6.120 1.00 96.75 331 LEU A CA 1
ATOM 2646 C C . LEU A 1 331 ? 20.102 -1.536 -7.236 1.00 96.75 331 LEU A C 1
ATOM 2648 O O . LEU A 1 331 ? 20.807 -2.501 -7.535 1.00 96.75 331 LEU A O 1
ATOM 2652 N N . ASN A 1 332 ? 20.188 -0.377 -7.892 1.00 96.75 332 ASN A N 1
ATOM 2653 C CA . ASN A 1 332 ? 21.290 -0.057 -8.793 1.00 96.75 332 ASN A CA 1
ATOM 2654 C C . ASN A 1 332 ? 22.543 0.291 -7.985 1.00 96.75 332 ASN A C 1
ATOM 2656 O O . ASN A 1 332 ? 22.474 0.918 -6.931 1.00 96.75 332 ASN A O 1
ATOM 2660 N N . GLU A 1 333 ? 23.700 -0.077 -8.514 1.00 92.00 333 GLU A N 1
ATOM 2661 C CA . GLU A 1 333 ? 24.985 0.319 -7.947 1.00 92.00 333 GLU A CA 1
ATOM 2662 C C . GLU A 1 333 ? 25.297 1.777 -8.288 1.00 92.00 333 GLU A C 1
ATOM 2664 O O . GLU A 1 333 ? 24.779 2.329 -9.267 1.00 92.00 333 GLU A O 1
ATOM 2669 N N . LYS A 1 334 ? 26.149 2.413 -7.477 1.00 80.81 334 LYS A N 1
ATOM 2670 C CA . LYS A 1 334 ? 26.754 3.687 -7.872 1.00 80.81 334 LYS A CA 1
ATOM 2671 C C . LYS A 1 334 ? 27.577 3.426 -9.131 1.00 80.81 334 LYS A C 1
ATOM 2673 O O . LYS A 1 334 ? 28.366 2.486 -9.153 1.00 80.81 334 LYS A O 1
ATOM 2678 N N . TYR A 1 335 ? 27.359 4.230 -10.170 1.00 63.88 335 TYR A N 1
ATOM 2679 C CA . TYR A 1 335 ? 28.214 4.208 -11.352 1.00 63.88 335 TYR A CA 1
ATOM 2680 C C . TYR A 1 335 ? 29.664 4.409 -10.892 1.00 63.88 335 TYR A C 1
ATOM 2682 O O . TYR A 1 335 ? 29.930 5.388 -10.194 1.00 63.88 335 TYR A O 1
ATOM 2690 N N . GLN A 1 336 ? 30.539 3.450 -11.208 1.00 40.88 336 GLN A N 1
ATOM 2691 C CA . GLN A 1 336 ? 31.986 3.647 -11.125 1.00 40.88 336 GLN A CA 1
ATOM 2692 C C . GLN A 1 336 ? 32.441 4.574 -12.245 1.00 40.88 336 GLN A C 1
ATOM 2694 O O . GLN A 1 336 ? 31.883 4.448 -13.365 1.00 40.88 336 GLN A O 1
#

InterPro domains:
  IPR035901 GIY-YIG endonuclease superfamily [G3DSA:3.40.1440.10] (241-335)
  IPR036514 SGNH hydrolase superfamily [G3DSA:3.40.50.1110] (26-201)

Organism: Dissostichus mawsoni (NCBI:txid36200)

Solvent-accessible surface area (backbone atoms only — not comparable to full-atom values): 18964 Å² total; per-residue (Å²): 132,90,81,86,88,83,89,81,88,83,81,79,76,83,80,80,79,75,79,80,67,93,86,62,77,72,68,41,67,44,47,63,52,80,84,63,91,59,47,70,77,73,50,76,79,87,83,87,39,36,29,39,37,42,25,18,49,51,46,55,37,31,60,74,43,71,57,98,44,60,44,43,41,11,36,54,77,35,33,42,56,50,54,30,50,33,46,70,75,46,71,67,37,69,68,23,47,32,37,38,38,47,59,40,62,50,36,20,74,68,62,51,53,66,70,58,50,50,54,28,45,52,49,25,50,55,42,47,48,58,28,24,68,58,30,56,60,32,38,39,40,73,79,77,50,89,84,50,56,69,71,30,50,54,45,41,50,52,49,35,52,52,40,67,74,73,47,54,57,40,78,61,73,60,73,91,68,59,46,51,42,98,79,53,70,43,49,31,53,68,35,27,41,50,51,51,52,53,52,42,67,77,63,54,76,56,79,80,72,92,82,58,91,39,68,48,77,55,67,55,50,68,24,78,74,60,74,25,63,46,76,38,93,54,76,47,60,54,77,42,44,32,27,27,31,36,39,33,35,71,83,78,46,42,30,29,65,44,70,39,74,50,31,47,50,60,54,50,51,54,51,52,50,32,40,74,70,66,56,62,84,47,59,52,36,51,48,34,59,74,68,37,70,88,30,48,32,32,34,52,58,49,69,43,88,84,56,49,74,69,54,44,53,50,50,31,51,51,49,35,64,60,33,37,18,37,59,90,44,19,30,28,67,77,85,127

Foldseek 3Di:
DDDDDDDDDDDDDDDDDDDDDPPPFDWDAAAEFDDDPPLLVRDEDDDQAQEEEEEEQQSNLADTDGAPRYHYYYHHLDALQSLLSRLVVAAARANHAEYEYEYHLSCLLVLPDLVVSLVSNVSSVVSVCRNHVNYQYEYEQHDFAPPRDPSSVVSSVSSSVSRLVPGHYDYDDQNVQFDAPPVRRHGHSSNSNVVVVSVCQLPCSPDPPPDQQAEGFDQKAAQRLVRFIDGAPDFDDQQAAQFKKWKAFSRNGFIDIDTGRGGNSVVLVVLLCCLVVVHDDALSSVVCVVRPSSRIHMGTRDHDPPDDPVRSVVVSVVVCVRRVQDPPSHRDHDDD

Radius of gyration: 24.02 Å; Cα contacts (8 Å, |Δi|>4): 581; chains: 1; bounding box: 98×49×55 Å

Secondary structure (DSSP, 8-state):
-----------------PPPPTT----B--EEPPP-S-HHHH-------SEEEEESGGGGGSPPB--TTEEEEE-TT--HHHHHHHHTTSPP-TT--EEEEE--HHHHHTT--HHHHHHHHHHHHHHHHHH-TTPEEEEEP----TTS-HHHHHHHHHHHHHHHHHS-EEPPPPTTT--B-TTSSSBPHHHHHHHHHHHHHHTTSS---TTSTTB---SEEEETTTTEEEE-SSPPPTT--SEEEEEEETTT--EEEEEESS-HHHHHHHHHHHHHT----SHHHHHHHHH-GGGEEEEEEEE-TT--HHHHHHHHHHHHHHHT-BTTTSSBPPP-

Sequence (336 aa):
MTSSPTSEASTSQPTRVSAPAPGSPELKQPHRHSTTTRKIQAWSLVTRKKTIILGDSNLSRIPSFSHPNLQIDSFPGAKFHHITAILLKLAPCHNTTQVIISIGLNNGLSETSLTTSTKQLQAMWKQTTTTFPNATIYIHIINFSDRLKPKQQTLLTAINNTIALKYNFIPEINPLLFRVNDDDIHWTTETAEMLLRYWKEQFNLEAPRISEVGFICLPHIFNPFSKLGANLRRALQPTTKNAVYAVRCRACHKLYVGETRHEISLRIKQHLYRINSGYGTSVLYLHFKLHGPETLQSLGLESSRSWTTAQRRAAERRWNHRLKTIDPTGLNEKYQ

pLDDT: mean 85.4, std 17.86, range [28.2, 98.69]

Nearest PDB structures (foldseek):
  2hsj-assembly1_D  TM=7.218E-01  e=3.169E-06  Streptococcus pneumoniae TIGR4
  1u8u-assembly1_A  TM=7.369E-01  e=7.943E-06  Escherichia coli
  7pzg-assembly1_AAA  TM=7.362E-01  e=3.905E-05  Phocaeicola vulgatus
  5tid-assembly1_A  TM=6.879E-01  e=4.414E-05  Escherichia coli
  3hp4-assembly1_A  TM=6.570E-01  e=3.455E-05  Pseudoalteromonas sp. 643A